Protein AF-0000000083339154 (afdb_homodimer)

Secondary structure (DSSP, 8-state):
---EEEEEEEEETTEEEEEEE--TTSGGGSTTT-SS----HHHHHHHHHHHIIIII-TT-EEEEEEEEEE-S---TT-EEEEEEEEEGGGTEEEEEEEEEETTEEEEEEEEEEEEE-/---EEEEEEEEETTEEEEEEE--TTSGGGSTTT-SS----HHHHHHHHHHHIIIII-TT-EEEEEEEEEE-S---TT-EEEEEEEEEGGGTEEEEEEEEEETTEEEEEEEEEEEEE-

Radius of gyration: 17.97 Å; Cα contacts (8 Å, |Δi|>4): 512; chains: 2; bounding box: 34×57×47 Å

Organism: NCBI:txid2582917

Solvent-accessible surface area (backbone atoms only — not comparable to full-atom values): 12709 Å² total; per-residue (Å²): 108,81,74,50,72,77,47,78,46,64,90,43,84,47,33,41,36,36,32,33,42,36,58,64,58,43,67,67,39,38,72,83,80,33,95,63,59,32,62,48,69,66,57,53,51,31,51,52,50,43,50,37,33,70,74,62,37,68,79,44,39,68,63,45,78,75,46,74,46,80,74,44,87,48,46,63,72,36,43,32,36,42,38,39,37,56,39,71,94,74,32,35,37,36,41,37,35,26,36,60,53,89,91,44,74,41,73,21,33,37,37,34,33,33,47,40,119,108,81,74,49,74,76,47,76,45,65,91,44,85,47,33,42,38,36,32,33,42,35,58,65,58,43,68,67,41,38,72,83,79,34,95,63,59,32,60,48,70,66,57,53,50,30,52,51,50,43,50,36,34,70,73,61,37,68,79,46,39,69,63,44,78,75,46,76,47,80,75,46,87,47,46,63,74,36,44,32,37,41,37,39,37,56,38,72,95,75,33,36,36,36,41,36,36,27,37,60,54,89,92,43,73,42,74,21,33,38,36,36,34,33,46,40,118

pLDDT: mean 93.69, std 6.26, range [71.5, 98.81]

InterPro domains:
  IPR016962 Dehydrase, ECs4332, predicted [PIRSF030962] (3-117)
  IPR029069 HotDog domain superfamily [SSF54637] (5-102)
  IPR054545 ApeI dehydratase-like [PF22818] (10-103)

Structure (mmCIF, N/CA/C/O backbone):
data_AF-0000000083339154-model_v1
#
loop_
_entity.id
_entity.type
_entity.pdbx_description
1 polymer 'Beta-hydroxyacyl-ACP dehydratase'
#
loop_
_atom_site.group_PDB
_atom_site.id
_atom_site.type_symbol
_atom_site.label_atom_id
_atom_site.label_alt_id
_atom_site.label_comp_id
_atom_site.label_asym_id
_atom_site.label_entity_id
_atom_site.label_seq_id
_atom_site.pdbx_PDB_ins_code
_atom_site.Cartn_x
_atom_site.Cartn_y
_atom_site.Cartn_z
_atom_site.occupancy
_atom_site.B_iso_or_equiv
_atom_site.auth_seq_id
_atom_site.auth_comp_id
_atom_site.auth_asym_id
_atom_site.auth_atom_id
_atom_site.pdbx_PDB_model_num
ATOM 1 N N . MET A 1 1 ? 3.959 0.192 2.555 1 72 1 MET A N 1
ATOM 2 C CA . MET A 1 1 ? 4.859 -0.549 3.434 1 72 1 MET A CA 1
ATOM 3 C C . MET A 1 1 ? 5.305 -1.853 2.781 1 72 1 MET A C 1
ATOM 5 O O . MET A 1 1 ? 4.48 -2.607 2.266 1 72 1 MET A O 1
ATOM 9 N N . ILE A 1 2 ? 6.578 -1.992 2.787 1 72 2 ILE A N 1
ATOM 10 C CA . ILE A 1 2 ? 7.18 -3.125 2.092 1 72 2 ILE A CA 1
ATOM 11 C C . ILE A 1 2 ? 7.406 -4.273 3.072 1 72 2 ILE A C 1
ATOM 13 O O . ILE A 1 2 ? 7.883 -4.059 4.188 1 72 2 ILE A O 1
ATOM 17 N N . PRO A 1 3 ? 6.945 -5.387 2.605 1 83.94 3 PRO A N 1
ATOM 18 C CA . PRO A 1 3 ? 7.109 -6.574 3.445 1 83.94 3 PRO A CA 1
ATOM 19 C C . PRO A 1 3 ? 8.578 -6.973 3.617 1 83.94 3 PRO A C 1
ATOM 21 O O . PRO A 1 3 ? 9.438 -6.496 2.877 1 83.94 3 PRO A O 1
ATOM 24 N N . HIS A 1 4 ? 8.82 -7.73 4.637 1 90.62 4 HIS A N 1
ATOM 25 C CA . HIS A 1 4 ? 10.156 -8.297 4.828 1 90.62 4 HIS A CA 1
ATOM 26 C C . HIS A 1 4 ? 10.461 -9.359 3.783 1 90.62 4 HIS A C 1
ATOM 28 O O . HIS A 1 4 ? 9.891 -10.453 3.824 1 90.62 4 HIS A O 1
ATOM 34 N N . GLU A 1 5 ? 11.359 -9.109 2.943 1 94.81 5 GLU A N 1
ATOM 35 C CA . GLU A 1 5 ? 11.758 -10.031 1.88 1 94.81 5 GLU A CA 1
ATOM 36 C C . GLU A 1 5 ? 12.852 -10.977 2.352 1 94.81 5 GLU A C 1
ATOM 38 O O . GLU A 1 5 ? 13.922 -10.539 2.785 1 94.81 5 GLU A O 1
ATOM 43 N N . ILE A 1 6 ? 12.633 -12.297 2.225 1 96.44 6 ILE A N 1
ATOM 44 C CA . ILE A 1 6 ? 13.57 -13.328 2.656 1 96.44 6 ILE A CA 1
ATOM 45 C C . ILE A 1 6 ? 14.445 -13.75 1.479 1 96.44 6 ILE A C 1
ATOM 47 O O . ILE A 1 6 ? 15.664 -13.898 1.625 1 96.44 6 ILE A O 1
ATOM 51 N N . GLU A 1 7 ? 13.781 -14.031 0.374 1 96.5 7 GLU A N 1
ATOM 52 C CA . GLU A 1 7 ? 14.469 -14.5 -0.828 1 96.5 7 GLU A CA 1
ATOM 53 C C . GLU A 1 7 ? 13.727 -14.062 -2.09 1 96.5 7 GLU A C 1
ATOM 55 O O . GLU A 1 7 ? 12.516 -13.852 -2.061 1 96.5 7 GLU A O 1
ATOM 60 N N . ARG A 1 8 ? 14.578 -13.852 -3.115 1 96.25 8 ARG A N 1
ATOM 61 C CA . ARG A 1 8 ? 14.039 -13.531 -4.434 1 96.25 8 ARG A CA 1
ATOM 62 C C . ARG A 1 8 ? 14.719 -14.367 -5.516 1 96.25 8 ARG A C 1
ATOM 64 O O . ARG A 1 8 ? 15.938 -14.531 -5.508 1 96.25 8 ARG A O 1
ATOM 71 N N . HIS A 1 9 ? 13.828 -14.922 -6.352 1 96.06 9 HIS A N 1
ATOM 72 C CA . HIS A 1 9 ? 14.32 -15.75 -7.445 1 96.06 9 HIS A CA 1
ATOM 73 C C . HIS A 1 9 ? 13.648 -15.391 -8.766 1 96.06 9 HIS A C 1
ATOM 75 O O . HIS A 1 9 ? 12.422 -15.273 -8.828 1 96.06 9 HIS A O 1
ATOM 81 N N . GLN A 1 10 ? 14.453 -15.117 -9.703 1 93.81 10 GLN A N 1
ATOM 82 C CA . GLN A 1 10 ? 13.945 -14.891 -11.055 1 93.81 10 GLN A CA 1
ATOM 83 C C . GLN A 1 10 ? 14.516 -15.898 -12.039 1 93.81 10 GLN A C 1
ATOM 85 O O . GLN A 1 10 ? 15.57 -15.664 -12.633 1 93.81 10 GLN A O 1
ATOM 90 N N . ALA A 1 11 ? 13.75 -17.047 -12.172 1 86.81 11 ALA A N 1
ATOM 91 C CA . ALA A 1 11 ? 14.25 -18.109 -13.031 1 86.81 11 ALA A CA 1
ATOM 92 C C . ALA A 1 11 ? 14.227 -17.688 -14.5 1 86.81 11 ALA A C 1
ATOM 94 O O . ALA A 1 11 ? 15.078 -18.109 -15.281 1 86.81 11 ALA A O 1
ATOM 95 N N . GLN A 1 12 ? 13.25 -16.984 -14.891 1 91.88 12 GLN A N 1
ATOM 96 C CA . GLN A 1 12 ? 13.102 -16.406 -16.219 1 91.88 12 GLN A CA 1
ATOM 97 C C . GLN A 1 12 ? 12.766 -14.922 -16.156 1 91.88 12 GLN A C 1
ATOM 99 O O . GLN A 1 12 ? 12.289 -14.438 -15.125 1 91.88 12 GLN A O 1
ATOM 104 N N . PRO A 1 13 ? 13 -14.234 -17.234 1 93.25 13 PRO A N 1
ATOM 105 C CA . PRO A 1 13 ? 12.797 -12.781 -17.234 1 93.25 13 PRO A CA 1
ATOM 106 C C . PRO A 1 13 ? 11.352 -12.391 -16.922 1 93.25 13 PRO A C 1
AT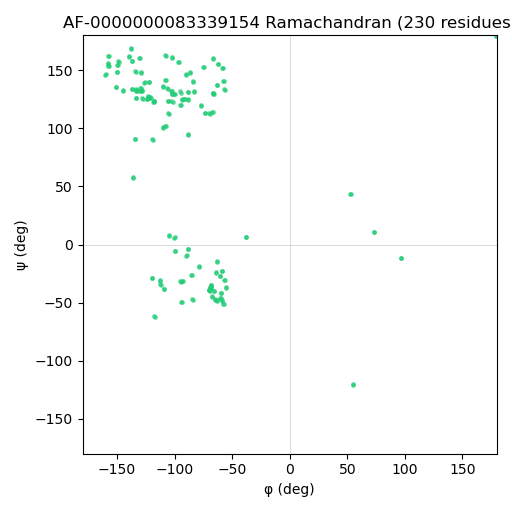OM 108 O O . PRO A 1 13 ? 11.109 -11.312 -16.375 1 93.25 13 PRO A O 1
ATOM 111 N N . GLN A 1 14 ? 10.414 -13.242 -17.219 1 96.56 14 GLN A N 1
ATOM 112 C CA . GLN A 1 14 ? 9.008 -12.875 -17.078 1 96.56 14 GLN A CA 1
ATOM 113 C C . GLN A 1 14 ? 8.391 -13.539 -15.852 1 96.56 14 GLN A C 1
ATOM 115 O O . GLN A 1 14 ? 7.168 -13.531 -15.688 1 96.56 14 GLN A O 1
ATOM 120 N N . GLN A 1 15 ? 9.219 -14.164 -15.086 1 97.88 15 GLN A N 1
ATOM 121 C CA . GLN A 1 15 ? 8.734 -14.859 -13.898 1 97.88 15 GLN A CA 1
ATOM 122 C C . GLN A 1 15 ? 9.555 -14.469 -12.672 1 97.88 15 GLN A C 1
ATOM 124 O O . GLN A 1 15 ? 10.789 -14.492 -12.703 1 97.88 15 GLN A O 1
ATOM 129 N N . LEU A 1 16 ? 8.844 -14.148 -11.633 1 98.06 16 LEU A N 1
ATOM 130 C CA . LEU A 1 16 ? 9.469 -13.711 -10.383 1 98.06 16 LEU A CA 1
ATOM 131 C C . LEU A 1 16 ? 8.844 -14.422 -9.188 1 98.06 16 LEU A C 1
ATOM 133 O O . LEU A 1 16 ? 7.625 -14.562 -9.109 1 98.06 16 LEU A O 1
ATOM 137 N N . GLU A 1 17 ? 9.711 -14.906 -8.289 1 98.31 17 GLU A N 1
ATOM 138 C CA . GLU A 1 17 ? 9.289 -15.492 -7.023 1 98.31 17 GLU A CA 1
ATOM 139 C C . GLU A 1 17 ? 9.938 -14.781 -5.844 1 98.31 17 GLU A C 1
ATOM 141 O O . GLU A 1 17 ? 11.164 -14.648 -5.793 1 98.31 17 GLU A O 1
ATOM 146 N N . ILE A 1 18 ? 9.109 -14.359 -4.922 1 98 18 ILE A N 1
ATOM 147 C CA . ILE A 1 18 ? 9.602 -13.656 -3.738 1 98 18 ILE A CA 1
ATOM 148 C C . ILE A 1 18 ? 9.047 -14.32 -2.479 1 98 18 ILE A C 1
ATOM 150 O O . ILE A 1 18 ? 7.84 -14.508 -2.348 1 98 18 ILE A O 1
ATOM 154 N N . VAL A 1 19 ? 9.945 -14.688 -1.598 1 98.38 19 VAL A N 1
ATOM 155 C CA . VAL A 1 19 ? 9.531 -15.219 -0.304 1 98.38 19 VAL A CA 1
ATOM 156 C C . VAL A 1 19 ? 9.484 -14.094 0.727 1 98.38 19 VAL A C 1
ATOM 158 O O . VAL A 1 19 ? 10.469 -13.383 0.92 1 98.38 19 VAL A O 1
ATOM 161 N N . LEU A 1 20 ? 8.297 -13.969 1.356 1 97.88 20 LEU A N 1
ATOM 162 C CA . LEU A 1 20 ? 8.047 -12.867 2.285 1 97.88 20 LEU A CA 1
ATOM 163 C C . LEU A 1 20 ? 7.664 -13.398 3.662 1 97.88 20 LEU A C 1
ATOM 165 O O . LEU A 1 20 ? 6.93 -14.383 3.773 1 97.88 20 LEU A O 1
ATOM 169 N N . HIS A 1 21 ? 8.188 -12.75 4.664 1 97.81 21 HIS A N 1
ATOM 170 C CA . HIS A 1 21 ? 7.699 -12.961 6.023 1 97.81 21 HIS A CA 1
ATOM 171 C C . HIS A 1 21 ? 6.746 -11.852 6.449 1 97.81 21 HIS A C 1
ATOM 173 O O . HIS A 1 21 ? 7.055 -10.672 6.285 1 97.81 21 HIS A O 1
ATOM 179 N N . LEU A 1 22 ? 5.598 -12.289 6.945 1 96.06 22 LEU A N 1
ATOM 180 C CA . LEU A 1 22 ? 4.609 -11.312 7.398 1 96.06 22 LEU A CA 1
ATOM 181 C C . LEU A 1 22 ? 4.844 -10.945 8.859 1 96.06 22 LEU A C 1
ATOM 183 O O . LEU A 1 22 ? 4.27 -11.555 9.758 1 96.06 22 LEU A O 1
ATOM 187 N N . ASP A 1 23 ? 5.543 -9.891 9.023 1 93.25 23 ASP A N 1
ATOM 188 C CA . ASP A 1 23 ? 5.875 -9.391 10.352 1 93.25 23 ASP A CA 1
ATOM 189 C C . ASP A 1 23 ? 4.625 -8.914 11.086 1 93.25 23 ASP A C 1
ATOM 191 O O . ASP A 1 23 ? 3.848 -8.117 10.547 1 93.25 23 ASP A O 1
ATOM 195 N N . PRO A 1 24 ? 4.434 -9.383 12.328 1 90.88 24 PRO A N 1
ATOM 196 C CA . PRO A 1 24 ? 3.238 -8.992 13.086 1 90.88 24 PRO A CA 1
ATOM 197 C C . PRO A 1 24 ? 3.182 -7.496 13.367 1 90.88 24 PRO A C 1
ATOM 199 O O . PRO A 1 24 ? 2.117 -6.965 13.703 1 90.88 24 PRO A O 1
ATOM 202 N N . SER A 1 25 ? 4.258 -6.812 13.195 1 85.31 25 SER A N 1
ATOM 203 C CA . SER A 1 25 ? 4.316 -5.391 13.523 1 85.31 25 SER A CA 1
ATOM 204 C C . SER A 1 25 ? 3.887 -4.531 12.344 1 85.31 25 SER A C 1
ATOM 206 O O . SER A 1 25 ? 3.801 -3.307 12.453 1 85.31 25 SER A O 1
ATOM 208 N N . LEU A 1 26 ? 3.613 -5.148 11.203 1 87.94 26 LEU A N 1
ATOM 209 C CA . LEU A 1 26 ? 3.088 -4.371 10.086 1 87.94 26 LEU A CA 1
ATOM 210 C C . LEU A 1 26 ? 1.8 -3.656 10.477 1 87.94 26 LEU A C 1
ATOM 212 O O . LEU A 1 26 ? 0.949 -4.23 11.156 1 87.94 26 LEU A O 1
ATOM 216 N N . PHE A 1 27 ? 1.606 -2.48 10.055 1 86 27 PHE A N 1
ATOM 217 C CA . PHE A 1 27 ? 0.446 -1.698 10.469 1 86 27 PHE A CA 1
ATOM 218 C C . PHE A 1 27 ? -0.844 -2.348 9.977 1 86 27 PHE A C 1
ATOM 220 O O . PHE A 1 27 ? -1.906 -2.15 10.57 1 86 27 PHE A O 1
ATOM 227 N N . TRP A 1 28 ? -0.705 -3.135 8.914 1 86.88 28 TRP A N 1
ATOM 228 C CA . TRP A 1 28 ? -1.87 -3.816 8.359 1 86.88 28 TRP A CA 1
ATOM 229 C C . TRP A 1 28 ? -2.516 -4.723 9.398 1 86.88 28 TRP A C 1
ATOM 231 O O . TRP A 1 28 ? -3.699 -5.059 9.297 1 86.88 28 TRP A O 1
ATOM 241 N N . PHE A 1 29 ? -1.735 -5.094 10.352 1 88.44 29 PHE A N 1
ATOM 242 C CA . PHE A 1 29 ? -2.223 -6.031 11.352 1 88.44 29 PHE A CA 1
ATOM 243 C C . PHE A 1 29 ? -2.641 -5.301 12.625 1 88.44 29 PHE A C 1
ATOM 245 O O . PHE A 1 29 ? -3.008 -5.93 13.617 1 88.44 29 PHE A O 1
ATOM 252 N N . SER A 1 30 ? -2.555 -3.994 12.375 1 81.69 30 SER A N 1
ATOM 253 C CA . SER A 1 30 ? -2.928 -3.203 13.547 1 81.69 30 SER A CA 1
ATOM 254 C C . SER A 1 30 ? -4.441 -3.166 13.727 1 81.69 30 SER A C 1
ATOM 256 O O . SER A 1 30 ? -5.191 -3.297 12.758 1 81.69 30 SER A O 1
ATOM 258 N N . GLY A 1 31 ? -5.07 -3.6 14.773 1 73.62 31 GLY A N 1
ATOM 259 C CA . GLY A 1 31 ? -6.469 -3.703 15.164 1 73.62 31 GLY A CA 1
ATOM 260 C C . GLY A 1 31 ? -7.301 -2.51 14.719 1 73.62 31 GLY A C 1
ATOM 261 O O . GLY A 1 31 ? -8.516 -2.492 14.914 1 73.62 31 GLY A O 1
ATOM 262 N N . HIS A 1 32 ? -6.859 -1.575 13.961 1 72.75 32 HIS A N 1
ATOM 263 C CA . HIS A 1 32 ? -7.586 -0.375 13.555 1 72.75 32 HIS A CA 1
ATOM 264 C C . HIS A 1 32 ? -8.438 -0.634 12.32 1 72.75 32 HIS A C 1
ATOM 266 O O . HIS A 1 32 ? -9.5 -0.025 12.148 1 72.75 32 HIS A O 1
ATOM 272 N N . PHE A 1 33 ? -8.07 -1.536 11.562 1 73.69 33 PHE A N 1
ATOM 273 C CA . PHE A 1 33 ? -8.766 -1.709 10.289 1 73.69 33 PHE A CA 1
ATOM 274 C C . PHE A 1 33 ? -9.555 -3.012 10.281 1 73.69 33 PHE A C 1
ATOM 276 O O . PHE A 1 33 ? -10.562 -3.129 9.578 1 73.69 33 PHE A O 1
ATOM 283 N N . THR A 1 34 ? -9.039 -3.973 10.898 1 72.06 34 THR A N 1
ATOM 284 C CA . THR A 1 34 ? -9.734 -5.254 10.867 1 72.06 34 THR A CA 1
ATOM 285 C C . THR A 1 34 ? -9.898 -5.812 12.281 1 72.06 34 THR A C 1
ATOM 287 O O . THR A 1 34 ? -9.062 -5.559 13.148 1 72.06 34 THR A O 1
ATOM 290 N N . VAL A 1 35 ? -11.008 -6.543 12.477 1 77.69 35 VAL A N 1
ATOM 291 C CA . VAL A 1 35 ? -11.273 -7.199 13.758 1 77.69 35 VAL A CA 1
ATOM 292 C C . VAL A 1 35 ? -10.219 -8.266 14.016 1 77.69 35 VAL A C 1
ATOM 294 O O . VAL A 1 35 ? -9.688 -8.367 15.125 1 77.69 35 VAL A O 1
ATOM 297 N N . GLN A 1 36 ? -9.945 -9.086 13 1 86.25 36 GLN A N 1
ATOM 298 C CA . GLN A 1 36 ? -8.883 -10.078 13.055 1 86.25 36 GLN A CA 1
ATOM 299 C C . GLN A 1 36 ? -7.691 -9.664 12.195 1 86.25 36 GLN A C 1
ATOM 301 O O . GLN A 1 36 ? -7.855 -9.242 11.047 1 86.25 36 GLN A O 1
ATOM 306 N N . PRO A 1 37 ? -6.543 -9.852 12.852 1 89.81 37 PRO A N 1
ATOM 307 C CA . PRO A 1 37 ? -5.363 -9.453 12.094 1 89.81 37 PRO A CA 1
ATOM 308 C C . PRO A 1 37 ? -5.117 -10.336 10.867 1 89.81 37 PRO A C 1
ATOM 310 O O . PRO A 1 37 ? -4.922 -11.547 11.008 1 89.81 37 PRO A O 1
ATOM 313 N N . LEU A 1 38 ? -5.234 -9.789 9.727 1 94.38 38 LEU A N 1
ATOM 314 C CA . LEU A 1 38 ? -4.879 -10.422 8.461 1 94.38 38 LEU A CA 1
ATOM 315 C C . LEU A 1 38 ? -4.414 -9.391 7.441 1 94.38 38 LEU A C 1
ATOM 317 O O . LEU A 1 38 ? -4.656 -8.195 7.613 1 94.38 38 LEU A O 1
ATOM 321 N N . LEU A 1 39 ? -3.668 -9.789 6.465 1 93.88 39 LEU A N 1
ATOM 322 C CA . LEU A 1 39 ? -3.262 -8.906 5.375 1 93.88 39 LEU A CA 1
ATOM 323 C C . LEU A 1 39 ? -4.43 -8.641 4.43 1 93.88 39 LEU A C 1
ATOM 325 O O . LEU A 1 39 ? -4.895 -9.555 3.738 1 93.88 39 LEU A O 1
ATOM 329 N N . PRO A 1 40 ? -4.855 -7.402 4.43 1 90.25 40 PRO A N 1
ATOM 330 C CA . PRO A 1 40 ? -6.012 -7.137 3.568 1 90.25 40 PRO A CA 1
ATOM 331 C C . PRO A 1 40 ? -5.719 -7.387 2.092 1 90.25 40 PRO A C 1
ATOM 333 O O . PRO A 1 40 ? -4.57 -7.27 1.657 1 90.25 40 PRO A O 1
ATOM 336 N N . GLY A 1 41 ? -6.797 -7.676 1.351 1 91.25 41 GLY A N 1
ATOM 337 C CA . GLY A 1 41 ? -6.668 -7.906 -0.079 1 91.25 41 GLY A CA 1
ATOM 338 C C . GLY A 1 41 ? -6 -6.758 -0.812 1 91.25 41 GLY A C 1
ATOM 339 O O . GLY A 1 41 ? -5.156 -6.98 -1.684 1 91.25 41 GLY A O 1
ATOM 340 N N . VAL A 1 42 ? -6.281 -5.605 -0.394 1 89.81 42 VAL A N 1
ATOM 341 C CA . VAL A 1 42 ? -5.738 -4.43 -1.062 1 89.81 42 VAL A CA 1
ATOM 342 C C . VAL A 1 42 ? -4.234 -4.344 -0.814 1 89.81 42 VAL A C 1
ATOM 344 O O . VAL A 1 42 ? -3.48 -3.9 -1.685 1 89.81 42 VAL A O 1
ATOM 347 N N . ALA A 1 43 ? -3.811 -4.691 0.338 1 92.12 43 ALA A N 1
ATOM 348 C CA . ALA A 1 43 ? -2.379 -4.711 0.625 1 92.12 43 ALA A CA 1
ATOM 349 C C . ALA A 1 43 ? -1.667 -5.773 -0.21 1 92.12 43 ALA A C 1
ATOM 351 O O . ALA A 1 43 ? -0.555 -5.547 -0.692 1 92.12 43 ALA A O 1
ATOM 352 N N . GLN A 1 44 ? -2.363 -6.871 -0.304 1 94.75 44 GLN A N 1
ATOM 353 C CA . GLN A 1 44 ? -1.804 -7.938 -1.126 1 94.75 44 GLN A CA 1
ATOM 354 C C . GLN A 1 44 ? -1.608 -7.477 -2.568 1 94.75 44 GLN A C 1
ATOM 356 O O . GLN A 1 44 ? -0.542 -7.68 -3.152 1 94.75 44 GLN A O 1
ATOM 361 N N . LEU A 1 45 ? -2.59 -6.848 -3.08 1 94.19 45 LEU A N 1
ATOM 362 C CA . LEU A 1 45 ? -2.502 -6.367 -4.457 1 94.19 45 LEU A CA 1
ATOM 363 C C . LEU A 1 45 ? -1.476 -5.246 -4.574 1 94.19 45 LEU A C 1
ATOM 365 O O . LEU A 1 45 ? -0.792 -5.133 -5.594 1 94.19 45 LEU A O 1
ATOM 369 N N . ASP A 1 46 ? -1.403 -4.488 -3.564 1 93.62 46 ASP A N 1
ATOM 370 C CA . ASP A 1 46 ? -0.399 -3.428 -3.559 1 93.62 46 ASP A CA 1
ATOM 371 C C . ASP A 1 46 ? 1.009 -4.004 -3.68 1 93.62 46 ASP A C 1
ATOM 373 O O . ASP A 1 46 ? 1.831 -3.496 -4.445 1 93.62 46 ASP A O 1
ATOM 377 N N . TRP A 1 47 ? 1.287 -5.078 -2.994 1 95.5 47 TRP A N 1
ATOM 378 C CA . TRP A 1 47 ? 2.596 -5.719 -3.066 1 95.5 47 TRP A CA 1
ATOM 379 C C . TRP A 1 47 ? 2.816 -6.348 -4.438 1 95.5 47 TRP A C 1
ATOM 381 O O . TRP A 1 47 ? 3.922 -6.289 -4.984 1 95.5 47 TRP A O 1
ATOM 391 N N . VAL A 1 48 ? 1.77 -6.875 -4.984 1 96.88 48 VAL A N 1
ATOM 392 C CA . VAL A 1 48 ? 1.85 -7.43 -6.332 1 96.88 48 VAL A CA 1
ATOM 393 C C . VAL A 1 48 ? 2.289 -6.344 -7.312 1 96.88 48 VAL A C 1
ATOM 395 O O . VAL A 1 48 ? 3.254 -6.527 -8.062 1 96.88 48 VAL A O 1
ATOM 398 N N . MET A 1 49 ? 1.691 -5.262 -7.246 1 94.06 49 MET A N 1
ATOM 399 C CA . MET A 1 49 ? 1.976 -4.18 -8.18 1 94.06 49 MET A CA 1
ATOM 400 C C . MET A 1 49 ? 3.359 -3.59 -7.93 1 94.06 49 MET A C 1
ATOM 402 O O . MET A 1 49 ? 4.09 -3.277 -8.875 1 94.06 49 MET A O 1
ATOM 406 N N . HIS A 1 50 ? 3.676 -3.473 -6.695 1 92.44 50 HIS A N 1
ATOM 407 C CA . HIS A 1 50 ? 4.992 -2.949 -6.352 1 92.44 50 HIS A CA 1
ATOM 408 C C . HIS A 1 50 ? 6.102 -3.793 -6.977 1 92.44 50 HIS A C 1
ATOM 410 O O . HIS A 1 50 ? 6.945 -3.271 -7.707 1 92.44 50 HIS A O 1
ATOM 416 N N . TYR A 1 51 ? 6.031 -5.031 -6.773 1 95.25 51 TYR A N 1
ATOM 417 C CA . TYR A 1 51 ? 7.078 -5.918 -7.273 1 95.25 51 TYR A CA 1
ATOM 418 C C . TYR A 1 51 ? 7.027 -6.02 -8.789 1 95.25 51 TYR A C 1
ATOM 420 O O . TYR A 1 51 ? 8.07 -6.043 -9.453 1 95.25 51 TYR A O 1
ATOM 428 N N . ALA A 1 52 ? 5.836 -6.066 -9.312 1 96.19 52 ALA A N 1
ATOM 429 C CA . ALA A 1 52 ? 5.707 -6.184 -10.766 1 96.19 52 ALA A CA 1
ATOM 430 C C . ALA A 1 52 ? 6.301 -4.965 -11.469 1 96.19 52 ALA A C 1
ATOM 432 O O . ALA A 1 52 ? 7.16 -5.102 -12.336 1 96.19 52 ALA A O 1
ATOM 433 N N . THR A 1 53 ? 5.949 -3.812 -11.016 1 93.12 53 THR A N 1
ATOM 434 C CA . THR A 1 53 ? 6.301 -2.605 -11.758 1 93.12 53 THR A CA 1
ATOM 435 C C . THR A 1 53 ? 7.758 -2.225 -11.5 1 93.12 53 THR A C 1
ATOM 437 O O . THR A 1 53 ? 8.383 -1.556 -12.328 1 93.12 53 THR A O 1
ATOM 440 N N . THR A 1 54 ? 8.352 -2.721 -10.438 1 91.69 54 THR A N 1
ATOM 441 C CA . THR A 1 54 ? 9.734 -2.365 -10.125 1 91.69 54 THR A CA 1
ATOM 442 C C . THR A 1 54 ? 10.703 -3.377 -10.727 1 91.69 54 THR A C 1
ATOM 444 O O . THR A 1 54 ? 11.781 -3.008 -11.195 1 91.69 54 THR A O 1
ATOM 447 N N . LEU A 1 55 ? 10.258 -4.652 -10.82 1 94.06 55 LEU A N 1
ATOM 448 C CA . LEU A 1 55 ? 11.25 -5.68 -11.133 1 94.06 55 LEU A CA 1
ATOM 449 C C . LEU A 1 55 ? 10.898 -6.391 -12.438 1 94.06 55 LEU A C 1
ATOM 451 O O . LEU A 1 55 ? 11.789 -6.883 -13.133 1 94.06 55 LEU A O 1
ATOM 455 N N . LEU A 1 56 ? 9.617 -6.426 -12.695 1 95.44 56 LEU A N 1
ATOM 456 C CA . LEU A 1 56 ? 9.195 -7.312 -13.773 1 95.44 56 LEU A CA 1
ATOM 457 C C . LEU A 1 56 ? 8.742 -6.512 -14.992 1 95.44 56 LEU A C 1
ATOM 459 O O . LEU A 1 56 ? 9.055 -6.875 -16.125 1 95.44 56 LEU A O 1
ATOM 463 N N . THR A 1 57 ? 8.047 -5.367 -14.742 1 96.19 57 THR A N 1
ATOM 464 C CA . THR A 1 57 ? 7.414 -4.633 -15.836 1 96.19 57 THR A CA 1
ATOM 465 C C . THR A 1 57 ? 7.66 -3.135 -15.695 1 96.19 57 THR A C 1
ATOM 467 O O . THR A 1 57 ? 6.715 -2.342 -15.688 1 96.19 57 THR A O 1
ATOM 470 N N . PRO A 1 58 ? 8.922 -2.738 -15.648 1 93.12 58 PRO A N 1
ATOM 471 C CA . PRO A 1 58 ? 9.164 -1.296 -15.555 1 93.12 58 PRO A CA 1
ATOM 472 C C . PRO A 1 58 ? 8.516 -0.515 -16.703 1 93.12 58 PRO A C 1
ATOM 474 O O . PRO A 1 58 ? 8.578 -0.938 -17.859 1 93.12 58 PRO A O 1
ATOM 477 N N . GLY A 1 59 ? 7.855 0.543 -16.344 1 92.62 59 GLY A N 1
ATOM 478 C CA . GLY A 1 59 ? 7.223 1.378 -17.344 1 92.62 59 GLY A CA 1
ATOM 479 C C . GLY A 1 59 ? 5.75 1.064 -17.547 1 92.62 59 GLY A C 1
ATOM 480 O O . GLY A 1 59 ? 5.039 1.801 -18.234 1 92.62 59 GLY A O 1
ATOM 481 N N . TRP A 1 60 ? 5.262 -0.038 -17 1 94.44 60 TRP A N 1
ATOM 482 C CA . TRP A 1 60 ? 3.852 -0.406 -17.047 1 94.44 60 TRP A CA 1
ATOM 483 C C . TRP A 1 60 ? 3.129 0.023 -15.781 1 94.44 60 TRP A C 1
ATOM 485 O O . TRP A 1 60 ? 3.76 0.245 -14.742 1 94.44 60 TRP A O 1
ATOM 495 N N . ARG A 1 61 ? 1.824 0.158 -15.961 1 91.69 61 ARG A N 1
ATOM 496 C CA . ARG A 1 61 ? 1.01 0.547 -14.812 1 91.69 61 ARG A CA 1
ATOM 497 C C . ARG A 1 61 ? -0.289 -0.25 -14.773 1 91.69 61 ARG A C 1
ATOM 499 O O . ARG A 1 61 ? -0.646 -0.921 -15.742 1 91.69 61 ARG A O 1
ATOM 506 N N . PHE A 1 62 ? -0.906 -0.126 -13.695 1 92.56 62 PHE A N 1
ATOM 507 C CA . PHE A 1 62 ? -2.178 -0.808 -13.492 1 92.56 62 PHE A CA 1
ATOM 508 C C . PHE A 1 62 ? -3.227 -0.305 -14.477 1 92.56 62 PHE A C 1
ATOM 510 O O . PHE A 1 62 ? -3.355 0.901 -14.688 1 92.56 62 PHE A O 1
ATOM 517 N N . HIS A 1 63 ? -3.967 -1.271 -15 1 93.31 63 HIS A N 1
ATOM 518 C CA . HIS A 1 63 ? -5.113 -0.919 -15.828 1 93.31 63 HIS A CA 1
ATOM 519 C C . HIS A 1 63 ? -6.414 -1.417 -15.211 1 93.31 63 HIS A C 1
ATOM 521 O O . HIS A 1 63 ? -7.297 -0.62 -14.883 1 93.31 63 HIS A O 1
ATOM 527 N N . SER A 1 64 ? -6.477 -2.738 -15.078 1 92.06 64 SER A N 1
ATOM 528 C CA . SER A 1 64 ? -7.703 -3.297 -14.508 1 92.06 64 SER A CA 1
ATOM 529 C C . SER A 1 64 ? -7.457 -4.68 -13.922 1 92.06 64 SER A C 1
ATOM 531 O O . SER A 1 64 ? -6.492 -5.355 -14.289 1 92.06 64 SER A O 1
ATOM 533 N N . ILE A 1 65 ? -8.367 -4.98 -12.961 1 92.81 65 ILE A N 1
ATOM 534 C CA . ILE A 1 65 ? -8.352 -6.344 -12.438 1 92.81 65 ILE A CA 1
ATOM 535 C C . ILE A 1 65 ? -9.297 -7.223 -13.25 1 92.81 65 ILE A C 1
ATOM 537 O O . ILE A 1 65 ? -10.461 -6.871 -13.453 1 92.81 65 ILE A O 1
ATOM 541 N N . GLN A 1 66 ? -8.773 -8.297 -13.75 1 93.81 66 GLN A N 1
ATOM 542 C CA . GLN A 1 66 ? -9.617 -9.234 -14.484 1 93.81 66 GLN A CA 1
ATOM 543 C C . GLN A 1 66 ? -10.32 -10.203 -13.531 1 93.81 66 GLN A C 1
ATOM 545 O O . GLN A 1 66 ? -11.508 -10.492 -13.695 1 93.81 66 GLN A O 1
ATOM 550 N N . ASN A 1 67 ? -9.609 -10.727 -12.664 1 94.31 67 ASN A N 1
ATOM 551 C CA . ASN A 1 67 ? -10.148 -11.586 -11.617 1 94.31 67 ASN A CA 1
ATOM 552 C C . ASN A 1 67 ? -9.188 -11.695 -10.438 1 94.31 67 ASN A C 1
ATOM 554 O O . ASN A 1 67 ? -7.977 -11.57 -10.602 1 94.31 67 ASN A O 1
ATOM 558 N N . VAL A 1 68 ? -9.727 -11.805 -9.305 1 95.31 68 VAL A N 1
ATOM 559 C CA . VAL A 1 68 ? -8.969 -12.023 -8.078 1 95.31 68 VAL A CA 1
ATOM 560 C C . VAL A 1 68 ? -9.766 -12.922 -7.129 1 95.31 68 VAL A C 1
ATOM 562 O O . VAL A 1 68 ? -10.969 -12.727 -6.953 1 95.31 68 VAL A O 1
ATOM 565 N N . LYS A 1 69 ? -9.078 -13.914 -6.594 1 96.69 69 LYS A N 1
ATOM 566 C CA . LYS A 1 69 ? -9.68 -14.844 -5.645 1 96.69 69 LYS A CA 1
ATOM 567 C C . LYS A 1 69 ? -8.906 -14.867 -4.332 1 96.69 69 LYS A C 1
ATOM 569 O O . LYS A 1 69 ? -7.676 -14.984 -4.332 1 96.69 69 LYS A O 1
ATOM 574 N N . PHE A 1 70 ? -9.648 -14.664 -3.303 1 95.62 70 PHE A N 1
ATOM 575 C CA . PHE A 1 70 ? -9.078 -14.805 -1.966 1 95.62 70 PHE A CA 1
ATOM 576 C C . PHE A 1 70 ? -9.594 -16.062 -1.288 1 95.62 70 PHE A C 1
ATOM 578 O O . PHE A 1 70 ? -10.688 -16.062 -0.709 1 95.62 70 PHE A O 1
ATOM 585 N N . GLN A 1 71 ? -8.766 -17.031 -1.288 1 97.12 71 GLN A N 1
ATOM 586 C CA . GLN A 1 71 ? -9.195 -18.391 -0.927 1 97.12 71 GLN A CA 1
ATOM 587 C C . GLN A 1 71 ? -8.945 -18.656 0.552 1 97.12 71 GLN A C 1
ATOM 589 O O . GLN A 1 71 ? -9.617 -19.5 1.154 1 97.12 71 GLN A O 1
ATOM 594 N N . ALA A 1 72 ? -7.953 -18.125 1.173 1 97.38 72 ALA A N 1
ATOM 595 C CA . ALA A 1 72 ? -7.602 -18.281 2.582 1 97.38 72 ALA A CA 1
ATOM 596 C C . ALA A 1 72 ? -6.914 -17.031 3.113 1 97.38 72 ALA A C 1
ATOM 598 O O . ALA A 1 72 ? -6.262 -16.297 2.357 1 97.38 72 ALA A O 1
ATOM 599 N N . PRO A 1 73 ? -6.996 -16.797 4.398 1 96.19 73 PRO A N 1
ATOM 600 C CA . PRO A 1 73 ? -6.414 -15.57 4.973 1 96.19 73 PRO A CA 1
ATOM 601 C C . PRO A 1 73 ? -4.891 -15.633 5.062 1 96.19 73 PRO A C 1
ATOM 603 O O . PRO A 1 73 ? -4.316 -16.719 5.148 1 96.19 73 PRO A O 1
ATOM 606 N N . LEU A 1 74 ? -4.309 -14.492 5.016 1 96.75 74 LEU A N 1
ATOM 607 C CA . LEU A 1 74 ? -2.893 -14.328 5.328 1 96.75 74 LEU A CA 1
ATOM 608 C C . LEU A 1 74 ? -2.705 -13.695 6.703 1 96.75 74 LEU A C 1
ATOM 610 O O . LEU A 1 74 ? -2.961 -12.5 6.879 1 96.75 74 LEU A O 1
ATOM 614 N N . LEU A 1 75 ? -2.158 -14.5 7.629 1 95.69 75 LEU A N 1
ATOM 615 C CA . LEU A 1 75 ? -2.068 -14.094 9.031 1 95.69 75 LEU A CA 1
ATOM 616 C C . LEU A 1 75 ? -0.656 -13.633 9.375 1 95.69 75 LEU A C 1
ATOM 618 O O . LEU A 1 75 ? 0.295 -13.945 8.656 1 95.69 75 LEU A O 1
ATOM 622 N N . PRO A 1 76 ? -0.567 -12.891 10.5 1 94.69 76 PRO A N 1
ATOM 623 C CA . PRO A 1 76 ? 0.776 -12.508 10.945 1 94.69 76 PRO A CA 1
ATOM 624 C C . PRO A 1 76 ? 1.669 -13.719 11.219 1 94.69 76 PRO A C 1
ATOM 626 O O . PRO A 1 76 ? 1.171 -14.797 11.562 1 94.69 76 PRO A O 1
ATOM 629 N N . GLU A 1 77 ? 2.992 -13.539 11.062 1 95.25 77 GLU A N 1
ATOM 630 C CA . GLU A 1 77 ? 4.035 -14.516 11.344 1 95.25 77 GLU A CA 1
ATOM 631 C C . GLU A 1 77 ? 4.051 -15.625 10.297 1 95.25 77 GLU A C 1
ATOM 633 O O . GLU A 1 77 ? 4.746 -16.625 10.461 1 95.25 77 GLU A O 1
ATOM 638 N N . THR A 1 78 ? 3.336 -15.422 9.273 1 95.94 78 THR A N 1
ATOM 639 C CA . THR A 1 78 ? 3.309 -16.406 8.195 1 95.94 78 THR A CA 1
ATOM 640 C C . THR A 1 78 ? 4.395 -16.094 7.164 1 95.94 78 THR A C 1
ATOM 642 O O . THR A 1 78 ? 4.77 -14.945 6.973 1 95.94 78 THR A O 1
ATOM 645 N N . THR A 1 79 ? 4.902 -17.188 6.605 1 98.12 79 THR A N 1
ATOM 646 C CA . THR A 1 79 ? 5.773 -17.062 5.441 1 98.12 79 THR A CA 1
ATOM 647 C C . THR A 1 79 ? 5.023 -17.422 4.16 1 98.12 79 THR A C 1
ATOM 649 O O . THR A 1 79 ? 4.32 -18.422 4.109 1 98.12 79 THR A O 1
ATOM 652 N N . VAL A 1 80 ? 5.18 -16.531 3.148 1 98.44 80 VAL A N 1
ATOM 653 C CA . VAL A 1 80 ? 4.434 -16.734 1.913 1 98.44 80 VAL A CA 1
ATOM 654 C C . VAL A 1 80 ? 5.359 -16.562 0.713 1 98.44 80 VAL A C 1
ATOM 656 O O . VAL A 1 80 ? 6.336 -15.812 0.779 1 98.44 80 VAL A O 1
ATOM 659 N N . THR A 1 81 ? 5.086 -17.281 -0.33 1 98.5 81 THR A N 1
ATOM 660 C CA . THR A 1 81 ? 5.719 -17.047 -1.623 1 98.5 81 THR A CA 1
ATOM 661 C C . THR A 1 81 ? 4.773 -16.297 -2.557 1 98.5 81 THR A C 1
ATOM 663 O O . THR A 1 81 ? 3.643 -16.734 -2.785 1 98.5 81 THR A O 1
ATOM 666 N N . LEU A 1 82 ? 5.195 -15.164 -3.033 1 98.5 82 LEU A N 1
ATOM 667 C CA . LEU A 1 82 ? 4.523 -14.43 -4.098 1 98.5 82 LEU A CA 1
ATOM 668 C C . LEU A 1 82 ? 5.125 -14.766 -5.457 1 98.5 82 LEU A C 1
ATOM 670 O O . LEU A 1 82 ? 6.316 -14.539 -5.688 1 98.5 82 LEU A O 1
ATOM 674 N N . THR A 1 83 ? 4.285 -15.281 -6.301 1 98.69 83 THR A N 1
ATOM 675 C CA . THR A 1 83 ? 4.719 -15.578 -7.664 1 98.69 83 THR A CA 1
ATOM 676 C C . THR A 1 83 ? 4.055 -14.625 -8.656 1 98.69 83 THR A C 1
ATOM 678 O O . THR A 1 83 ? 2.854 -14.367 -8.57 1 98.69 83 THR A O 1
ATOM 681 N N . LEU A 1 84 ? 4.875 -14.133 -9.586 1 98.5 84 LEU A N 1
ATOM 682 C CA . LEU A 1 84 ? 4.422 -13.234 -10.641 1 98.5 84 LEU A CA 1
ATOM 683 C C . LEU A 1 84 ? 4.828 -13.758 -12.016 1 98.5 84 LEU A C 1
ATOM 685 O O . LEU A 1 84 ? 5.945 -14.266 -12.188 1 98.5 84 LEU A O 1
ATOM 689 N N . SER A 1 85 ? 3.951 -13.633 -12.906 1 98.56 85 SER A N 1
ATOM 690 C CA . SER A 1 85 ? 4.219 -13.969 -14.297 1 98.56 85 SER A CA 1
ATOM 691 C C . SER A 1 85 ? 3.65 -12.914 -15.242 1 98.56 85 SER A C 1
ATOM 693 O O . SER A 1 85 ? 2.492 -12.516 -15.109 1 98.56 85 SER A O 1
ATOM 695 N N . TRP A 1 86 ? 4.496 -12.508 -16.219 1 98.25 86 TRP A N 1
ATOM 696 C CA . 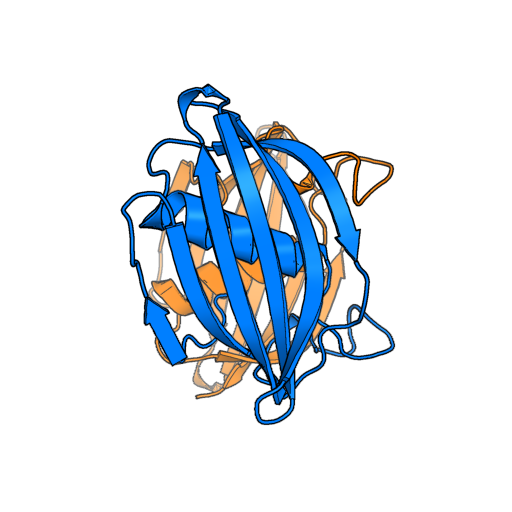TRP A 1 86 ? 4.133 -11.422 -17.125 1 98.25 86 TRP A CA 1
ATOM 697 C C . TRP A 1 86 ? 4.062 -11.898 -18.562 1 98.25 86 TRP A 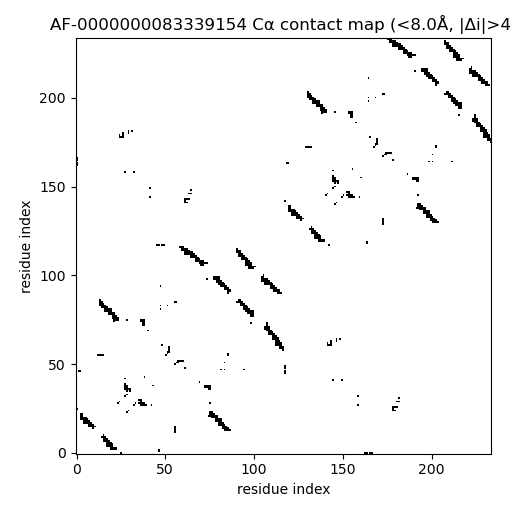C 1
ATOM 699 O O . TRP A 1 86 ? 5.016 -12.492 -19.078 1 98.25 86 TRP A O 1
ATOM 709 N N . GLN A 1 87 ? 2.939 -11.711 -19.125 1 98 87 GLN A N 1
ATOM 710 C CA . GLN A 1 87 ? 2.74 -11.945 -20.547 1 98 87 GLN A CA 1
ATOM 711 C C . GLN A 1 87 ? 2.541 -10.641 -21.297 1 98 87 GLN A C 1
ATOM 713 O O . GLN A 1 87 ? 1.411 -10.172 -21.469 1 98 87 GLN A O 1
ATOM 718 N N . GLU A 1 88 ? 3.588 -10.195 -21.938 1 96.56 88 GLU A N 1
ATOM 719 C CA . GLU A 1 88 ? 3.586 -8.859 -22.531 1 96.56 88 GLU A CA 1
ATOM 720 C C . GLU A 1 88 ? 2.609 -8.773 -23.703 1 96.56 88 GLU A C 1
ATOM 722 O O . GLU A 1 88 ? 1.886 -7.785 -23.844 1 96.56 88 GLU A O 1
ATOM 727 N N . THR A 1 89 ? 2.629 -9.758 -24.547 1 97.25 89 THR A N 1
ATOM 728 C CA . THR A 1 89 ? 1.77 -9.75 -25.719 1 97.25 89 THR A CA 1
ATOM 729 C C . THR A 1 89 ? 0.305 -9.594 -25.328 1 97.25 89 THR A C 1
ATOM 731 O O . THR A 1 89 ? -0.472 -8.953 -26.031 1 97.25 89 THR A O 1
ATOM 734 N N . ARG A 1 90 ? -0.063 -10.078 -24.188 1 97.5 90 ARG A N 1
ATOM 735 C CA . ARG A 1 90 ? -1.438 -10 -23.703 1 97.5 90 ARG A CA 1
ATOM 736 C C . ARG A 1 90 ? -1.6 -8.867 -22.703 1 97.5 90 ARG A C 1
ATOM 738 O O . ARG A 1 90 ? -2.707 -8.602 -22.234 1 97.5 90 ARG A O 1
ATOM 745 N N . GLN A 1 91 ? -0.505 -8.234 -22.344 1 98.12 91 GLN A N 1
ATOM 746 C CA . GLN A 1 91 ? -0.467 -7.199 -21.312 1 98.12 91 GLN A CA 1
ATOM 747 C C . GLN A 1 91 ? -1.092 -7.695 -20.016 1 98.12 91 GLN A C 1
ATOM 749 O O . GLN A 1 91 ? -1.865 -6.977 -19.375 1 98.12 91 GLN A O 1
ATOM 754 N N . LEU A 1 92 ? -0.729 -8.938 -19.688 1 98.62 92 LEU A N 1
ATOM 755 C CA . LEU A 1 92 ? -1.394 -9.625 -18.578 1 98.62 92 LEU A CA 1
ATOM 756 C C . LEU A 1 92 ? -0.386 -10.047 -17.516 1 98.62 92 LEU A C 1
ATOM 758 O O . LEU A 1 92 ? 0.593 -10.727 -17.812 1 98.62 92 LEU A O 1
ATOM 762 N N . LEU A 1 93 ? -0.659 -9.641 -16.281 1 98.56 93 LEU A N 1
ATOM 763 C CA . LEU A 1 93 ? 0.101 -10.047 -15.102 1 98.56 93 LEU A CA 1
ATOM 764 C C . LEU A 1 93 ? -0.683 -11.055 -14.266 1 98.56 93 LEU A C 1
ATOM 766 O O . LEU A 1 93 ? -1.821 -10.789 -13.875 1 98.56 93 LEU A O 1
ATOM 770 N N . THR A 1 94 ? -0.094 -12.195 -14.031 1 98.81 94 THR A N 1
ATOM 771 C CA . THR A 1 94 ? -0.687 -13.188 -13.141 1 98.81 94 THR A CA 1
ATOM 772 C C . THR A 1 94 ? 0.092 -13.273 -11.828 1 98.81 94 THR A C 1
ATOM 774 O O . THR A 1 94 ? 1.323 -13.219 -11.828 1 98.81 94 THR A O 1
ATOM 777 N N . PHE A 1 95 ? -0.651 -13.445 -10.742 1 98.75 95 PHE A N 1
ATOM 778 C CA . PHE A 1 95 ? 0.021 -13.562 -9.453 1 98.75 95 PHE A CA 1
ATOM 779 C C . PHE A 1 95 ? -0.601 -14.672 -8.617 1 98.75 95 PHE A C 1
ATOM 781 O O . PHE A 1 95 ? -1.748 -15.062 -8.844 1 98.75 95 PHE A O 1
ATOM 788 N N . SER A 1 96 ? 0.185 -15.156 -7.664 1 98.81 96 SER A N 1
ATOM 789 C CA . SER A 1 96 ? -0.289 -16.109 -6.664 1 98.81 96 SER A CA 1
ATOM 790 C C . SER A 1 96 ? 0.483 -15.969 -5.359 1 98.81 96 SER A C 1
ATOM 792 O O . SER A 1 96 ? 1.704 -15.805 -5.367 1 98.81 96 SER A O 1
ATOM 794 N N . TYR A 1 97 ? -0.291 -15.992 -4.297 1 98.81 97 TYR A N 1
ATOM 795 C CA . TYR A 1 97 ? 0.293 -16.125 -2.969 1 98.81 97 TYR A CA 1
ATOM 796 C C . TYR A 1 97 ? 0.15 -17.547 -2.449 1 98.81 97 TYR A C 1
ATOM 798 O O . TYR A 1 97 ? -0.949 -18.109 -2.445 1 98.81 97 TYR A O 1
ATOM 806 N N . GLN A 1 98 ? 1.231 -18.109 -1.986 1 98.69 98 GLN A N 1
ATOM 807 C CA . GLN A 1 98 ? 1.216 -19.438 -1.388 1 98.69 98 GLN A CA 1
ATOM 808 C C . GLN A 1 98 ? 1.796 -19.406 0.023 1 98.69 98 GLN A C 1
ATOM 810 O O . GLN A 1 98 ? 2.951 -19.031 0.218 1 98.69 98 GLN A O 1
ATOM 815 N N . ARG A 1 99 ? 1.036 -19.891 0.959 1 98.5 99 ARG A N 1
ATOM 816 C CA . ARG A 1 99 ? 1.499 -19.953 2.342 1 98.5 99 ARG A CA 1
ATOM 817 C C . ARG A 1 99 ? 2.328 -21.219 2.574 1 98.5 99 ARG A C 1
ATOM 819 O O . ARG A 1 99 ? 1.982 -22.297 2.088 1 98.5 99 ARG A O 1
ATOM 826 N N . HIS A 1 100 ? 3.391 -21.016 3.354 1 98.31 100 HIS A N 1
ATOM 827 C CA . HIS A 1 100 ? 4.238 -22.156 3.703 1 98.31 100 HIS A CA 1
ATOM 828 C C . HIS A 1 100 ? 3.666 -22.922 4.887 1 98.31 100 HIS A C 1
ATOM 830 O O . HIS A 1 100 ? 3.289 -22.328 5.898 1 98.31 100 HIS A O 1
ATOM 836 N N . ASP A 1 101 ? 3.604 -24.172 4.746 1 96.94 101 ASP A N 1
ATOM 837 C CA . ASP A 1 101 ? 3.285 -25.141 5.789 1 96.94 101 ASP A CA 1
ATOM 838 C C . ASP A 1 101 ? 4.246 -26.328 5.75 1 96.94 101 ASP A C 1
ATOM 840 O O . ASP A 1 101 ? 3.945 -27.359 5.137 1 96.94 101 ASP A O 1
ATOM 844 N N . GLY A 1 102 ? 5.367 -26.141 6.555 1 95.56 102 GLY A N 1
ATOM 845 C CA . GLY A 1 102 ? 6.438 -27.094 6.301 1 95.56 102 GLY A CA 1
ATOM 846 C C . GLY A 1 102 ? 6.871 -27.125 4.848 1 95.56 102 GLY A C 1
ATOM 847 O O . GLY A 1 102 ? 7.211 -26.094 4.27 1 95.56 102 GLY A O 1
ATOM 848 N N . ASP A 1 103 ? 6.75 -28.297 4.211 1 95.12 103 ASP A N 1
ATOM 849 C CA . ASP A 1 103 ? 7.125 -28.453 2.809 1 95.12 103 ASP A CA 1
ATOM 850 C C . ASP A 1 103 ? 5.941 -28.156 1.89 1 95.12 103 ASP A C 1
ATOM 852 O O . ASP A 1 103 ? 6.113 -27.984 0.682 1 95.12 103 ASP A O 1
ATOM 856 N N . ALA A 1 104 ? 4.828 -28.031 2.551 1 97.56 104 ALA A N 1
ATOM 857 C CA . ALA A 1 104 ? 3.619 -27.844 1.758 1 97.56 104 ALA A CA 1
ATOM 858 C C . ALA A 1 104 ? 3.406 -26.359 1.444 1 97.56 104 ALA A C 1
ATOM 860 O O . ALA A 1 104 ? 3.828 -25.484 2.209 1 97.56 104 ALA A O 1
ATOM 861 N N . ARG A 1 105 ? 2.818 -26.156 0.272 1 97.75 105 ARG A N 1
ATOM 862 C CA . ARG A 1 105 ? 2.418 -24.812 -0.176 1 97.75 105 ARG A CA 1
ATOM 863 C C . ARG A 1 105 ? 0.917 -24.766 -0.44 1 97.75 105 ARG A C 1
ATOM 865 O O . ARG A 1 105 ? 0.378 -25.578 -1.184 1 97.75 105 ARG A O 1
ATOM 872 N N . HIS A 1 106 ? 0.312 -23.75 0.237 1 98.25 106 HIS A N 1
ATOM 873 C CA . HIS A 1 106 ? -1.129 -23.594 0.08 1 98.25 106 HIS A CA 1
ATOM 874 C C . HIS A 1 106 ? -1.476 -22.25 -0.537 1 98.25 106 HIS A C 1
ATOM 876 O O . HIS A 1 106 ? -1.135 -21.203 0.019 1 98.25 106 HIS A O 1
ATOM 882 N N . THR A 1 107 ? -2.211 -22.344 -1.664 1 98.56 107 THR A N 1
ATOM 883 C CA . THR A 1 107 ? -2.617 -21.094 -2.314 1 98.56 107 THR A CA 1
ATOM 884 C C . THR A 1 107 ? -3.607 -20.328 -1.441 1 98.56 107 THR A C 1
ATOM 886 O O . THR A 1 107 ? -4.598 -20.891 -0.975 1 98.56 107 THR A O 1
ATOM 889 N N . THR A 1 108 ? -3.348 -19.062 -1.235 1 98.56 108 THR A N 1
ATOM 890 C CA . THR A 1 108 ? -4.215 -18.25 -0.39 1 98.56 108 THR A CA 1
ATOM 891 C C . THR A 1 108 ? -4.934 -17.188 -1.216 1 98.56 108 THR A C 1
ATOM 893 O O . THR A 1 108 ? -6.043 -16.766 -0.871 1 98.56 108 THR A O 1
ATOM 896 N N . SER A 1 109 ? -4.309 -16.703 -2.27 1 98.38 109 SER A N 1
ATOM 897 C CA . SER A 1 109 ? -4.941 -15.773 -3.197 1 98.38 109 SER A CA 1
ATOM 898 C C . SER A 1 109 ? -4.266 -15.812 -4.562 1 98.38 109 SER A C 1
ATOM 900 O O . SER A 1 109 ? -3.098 -16.188 -4.676 1 98.38 109 SER A O 1
ATOM 902 N N . SER A 1 110 ? -4.98 -15.484 -5.578 1 98.5 110 SER A N 1
ATOM 903 C CA . SER A 1 110 ? -4.473 -15.43 -6.945 1 98.5 110 SER A CA 1
ATOM 904 C C . SER A 1 110 ? -5.328 -14.508 -7.812 1 98.5 110 SER A C 1
ATOM 906 O O . SER A 1 110 ? -6.418 -14.094 -7.41 1 98.5 110 SER A O 1
ATOM 908 N N . GLY A 1 111 ? -4.684 -14.125 -8.961 1 98 111 GLY A N 1
ATOM 909 C CA . GLY A 1 111 ? -5.473 -13.281 -9.844 1 98 111 GLY A CA 1
ATOM 910 C C . GLY A 1 111 ? -4.727 -12.852 -11.094 1 98 111 GLY A C 1
ATOM 911 O O . GLY A 1 111 ? -3.609 -13.312 -11.336 1 98 111 GLY A O 1
ATOM 912 N N . LYS A 1 112 ? -5.438 -12.117 -11.875 1 98.25 112 LYS A N 1
ATOM 913 C CA . LYS A 1 112 ? -4.938 -11.57 -13.133 1 98.25 112 LYS A CA 1
ATOM 914 C C . LYS A 1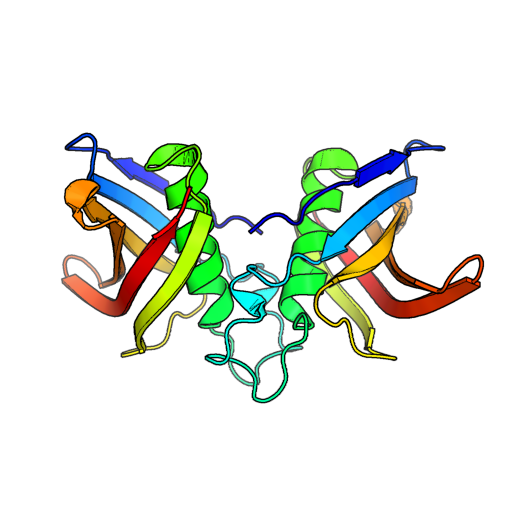 112 ? -5.203 -10.07 -13.227 1 98.25 112 LYS A C 1
ATOM 916 O O . LYS A 1 112 ? -6.301 -9.609 -12.914 1 98.25 112 LYS A O 1
ATOM 921 N N . ILE A 1 113 ? -4.215 -9.406 -13.633 1 96.81 113 ILE A N 1
ATOM 922 C CA . ILE A 1 113 ? -4.281 -7.953 -13.742 1 96.81 113 ILE A CA 1
ATOM 923 C C . ILE A 1 113 ? -3.828 -7.52 -15.133 1 96.81 113 ILE A C 1
ATOM 925 O O . ILE A 1 113 ? -2.766 -7.934 -15.602 1 96.81 113 ILE A O 1
ATOM 929 N N . ARG A 1 114 ? -4.57 -6.688 -15.727 1 97.31 114 ARG A N 1
ATOM 930 C CA . ARG A 1 114 ? -4.156 -6.07 -16.984 1 97.31 114 ARG A CA 1
ATOM 931 C C . ARG A 1 114 ? -3.348 -4.805 -16.734 1 97.31 114 ARG A C 1
ATOM 933 O O . ARG A 1 114 ? -3.734 -3.965 -15.914 1 97.31 114 ARG A O 1
ATOM 940 N N . LEU A 1 115 ? -2.215 -4.715 -17.406 1 96.44 115 LEU A N 1
ATOM 941 C CA . LEU A 1 115 ? -1.409 -3.504 -17.312 1 96.44 115 LEU A CA 1
ATOM 942 C C . LEU A 1 115 ? -1.474 -2.693 -18.594 1 96.44 115 LEU A C 1
ATOM 944 O O . LEU A 1 115 ? -1.95 -3.186 -19.625 1 96.44 115 LEU A O 1
ATOM 948 N N . CYS A 1 116 ? -1.064 -1.413 -18.422 1 94.75 116 CYS A N 1
ATOM 949 C CA . CYS A 1 116 ? -0.986 -0.535 -19.594 1 94.75 116 CYS A CA 1
ATOM 950 C C . CYS A 1 116 ? 0.259 0.343 -19.531 1 94.75 116 CYS A C 1
ATOM 952 O O . CYS A 1 116 ? 0.944 0.382 -18.5 1 94.75 116 CYS A O 1
ATOM 954 N N . ARG A 1 117 ? 0.635 0.892 -20.719 1 90.38 117 ARG A N 1
ATOM 955 C CA . ARG A 1 117 ? 1.801 1.767 -20.781 1 90.38 117 ARG A CA 1
ATOM 956 C C . ARG A 1 117 ? 1.385 3.234 -20.797 1 90.38 117 ARG A C 1
ATOM 958 O O . ARG A 1 117 ? 0.328 3.578 -21.344 1 90.38 117 ARG A O 1
ATOM 965 N N . MET B 1 1 ? 1.77 0.783 -4.09 1 71.81 1 MET B N 1
ATOM 966 C CA . MET B 1 1 ? 1.68 1.696 -5.227 1 71.81 1 MET B CA 1
ATOM 967 C C . MET B 1 1 ? 1.901 3.139 -4.781 1 71.81 1 MET B C 1
ATOM 969 O O . MET B 1 1 ? 1.29 3.596 -3.816 1 71.81 1 MET B O 1
ATOM 973 N N . ILE B 1 2 ? 2.801 3.721 -5.473 1 72.75 2 ILE B N 1
ATOM 974 C CA . ILE B 1 2 ? 3.229 5.062 -5.094 1 72.75 2 ILE B CA 1
ATOM 975 C C . ILE B 1 2 ? 2.459 6.098 -5.91 1 72.75 2 ILE B C 1
ATOM 977 O O . ILE B 1 2 ? 2.281 5.938 -7.121 1 72.75 2 ILE B O 1
ATOM 981 N N . PRO B 1 3 ? 1.979 7.039 -5.16 1 84.44 3 PRO B N 1
ATOM 982 C CA . PRO B 1 3 ? 1.227 8.109 -5.824 1 84.44 3 PRO B CA 1
ATOM 983 C C . PRO B 1 3 ? 2.102 8.969 -6.73 1 84.44 3 PRO B C 1
ATOM 985 O O . PRO B 1 3 ? 3.33 8.906 -6.648 1 84.44 3 PRO B O 1
ATOM 988 N N . HIS B 1 4 ? 1.466 9.656 -7.633 1 90.88 4 HIS B N 1
ATOM 989 C CA . HIS B 1 4 ? 2.168 10.625 -8.469 1 90.88 4 HIS B CA 1
ATOM 990 C C . HIS B 1 4 ? 2.609 11.836 -7.652 1 90.88 4 HIS B C 1
ATOM 992 O O . HIS B 1 4 ? 1.777 12.648 -7.25 1 90.88 4 HIS B O 1
ATOM 998 N N . GLU B 1 5 ? 3.844 12 -7.484 1 94.94 5 GLU B N 1
ATOM 999 C CA . GLU B 1 5 ? 4.414 13.109 -6.727 1 94.94 5 GLU B CA 1
ATOM 1000 C C . GLU B 1 5 ? 4.645 14.328 -7.613 1 94.94 5 GLU B C 1
ATOM 1002 O O . GLU B 1 5 ? 5.359 14.25 -8.617 1 94.94 5 GLU B O 1
ATOM 1007 N N . ILE B 1 6 ? 4.078 15.492 -7.238 1 96.5 6 ILE B N 1
ATOM 1008 C CA . ILE B 1 6 ? 4.188 16.734 -8 1 96.5 6 ILE B CA 1
ATOM 1009 C C . ILE B 1 6 ? 5.352 17.562 -7.477 1 96.5 6 ILE B C 1
ATOM 1011 O O . ILE B 1 6 ? 6.137 18.109 -8.258 1 96.5 6 ILE B O 1
ATOM 1015 N N . GLU B 1 7 ? 5.371 17.719 -6.172 1 96.5 7 GLU B N 1
ATOM 1016 C CA . GLU B 1 7 ? 6.395 18.516 -5.516 1 96.5 7 GLU B CA 1
ATOM 1017 C C . GLU B 1 7 ? 6.691 18 -4.113 1 96.5 7 GLU B C 1
ATOM 1019 O O . GLU B 1 7 ? 5.832 17.391 -3.48 1 96.5 7 GLU B O 1
ATOM 1024 N N . ARG B 1 8 ? 7.984 18.203 -3.77 1 96.31 8 ARG B N 1
ATOM 1025 C CA . ARG B 1 8 ? 8.422 17.859 -2.418 1 96.31 8 ARG B CA 1
ATOM 1026 C C . ARG B 1 8 ? 9.234 19 -1.809 1 96.31 8 ARG B C 1
ATOM 1028 O O . ARG B 1 8 ? 10.086 19.594 -2.479 1 96.31 8 ARG B O 1
ATOM 1035 N N . HIS B 1 9 ? 8.836 19.297 -0.559 1 96 9 HIS B N 1
ATOM 1036 C CA . HIS B 1 9 ? 9.531 20.359 0.155 1 96 9 HIS B CA 1
ATOM 1037 C C . HIS B 1 9 ? 9.883 19.938 1.576 1 96 9 HIS B C 1
ATOM 1039 O O . HIS B 1 9 ? 9.031 19.406 2.299 1 96 9 HIS B O 1
ATOM 1045 N N . GLN B 1 10 ? 11.117 20.078 1.865 1 93.88 10 GLN B N 1
ATOM 1046 C CA . GLN B 1 10 ? 11.562 19.828 3.234 1 93.88 10 GLN B CA 1
ATOM 1047 C C . GLN B 1 10 ? 12.188 21.078 3.836 1 93.88 10 GLN B C 1
ATOM 1049 O O . GLN B 1 10 ? 13.391 21.297 3.721 1 93.88 10 GLN B O 1
ATOM 1054 N N . ALA B 1 11 ? 11.258 21.875 4.508 1 86.81 11 ALA B N 1
ATOM 1055 C CA . ALA B 1 11 ? 11.734 23.156 5.055 1 86.81 11 ALA B CA 1
ATOM 1056 C C . ALA B 1 11 ? 12.68 22.922 6.227 1 86.81 11 ALA B C 1
ATOM 1058 O O . ALA B 1 11 ? 13.609 23.703 6.449 1 86.81 11 ALA B O 1
ATOM 1059 N N . GLN B 1 12 ? 12.43 21.953 7.016 1 91.88 12 GLN B N 1
ATOM 1060 C CA . GLN B 1 12 ? 13.266 21.531 8.133 1 91.88 12 GLN B CA 1
ATOM 1061 C C . GLN B 1 12 ? 13.492 20.016 8.094 1 91.88 12 GLN B C 1
ATOM 1063 O O . GLN B 1 12 ? 12.734 19.281 7.465 1 91.88 12 GLN B O 1
ATOM 1068 N N . PRO B 1 13 ? 14.508 19.578 8.773 1 93.19 13 PRO B N 1
ATOM 1069 C CA . PRO B 1 13 ? 14.867 18.156 8.727 1 93.19 13 PRO B CA 1
ATOM 1070 C C . PRO B 1 13 ? 13.75 17.25 9.234 1 93.19 13 PRO B C 1
ATOM 1072 O O . PRO B 1 13 ? 13.633 16.109 8.805 1 93.19 13 PRO B O 1
ATOM 1075 N N . GLN B 1 14 ? 12.914 17.766 10.102 1 96.56 14 GLN B N 1
ATOM 1076 C CA . GLN B 1 14 ? 11.906 16.906 10.727 1 96.56 14 GLN B CA 1
ATOM 1077 C C . GLN B 1 14 ? 10.523 17.172 10.133 1 96.56 14 GLN B C 1
ATOM 1079 O O . GLN B 1 14 ? 9.508 16.719 10.68 1 96.56 14 GLN B O 1
ATOM 1084 N N . GLN B 1 15 ? 10.5 17.953 9.117 1 97.88 15 GLN B N 1
ATOM 1085 C CA . GLN B 1 15 ? 9.234 18.297 8.477 1 97.88 15 GLN B CA 1
ATOM 1086 C C . GLN B 1 15 ? 9.305 18.078 6.969 1 97.88 15 GLN B C 1
ATOM 1088 O O . GLN B 1 15 ? 10.25 18.516 6.316 1 97.88 15 GLN B O 1
ATOM 1093 N N . LEU B 1 16 ? 8.305 17.422 6.477 1 98.06 16 LEU B N 1
ATOM 1094 C CA . LEU B 1 16 ? 8.234 17.078 5.059 1 98.06 16 LEU B CA 1
ATOM 1095 C C . LEU B 1 16 ? 6.848 17.391 4.496 1 98.06 16 LEU B C 1
ATOM 1097 O O . LEU B 1 16 ? 5.836 17.078 5.133 1 98.06 16 LEU B O 1
ATOM 1101 N N . GLU B 1 17 ? 6.828 18.062 3.332 1 98.31 17 GLU B N 1
ATOM 1102 C CA . GLU B 1 17 ? 5.598 18.312 2.59 1 98.31 17 GLU B CA 1
ATOM 1103 C C . GLU B 1 17 ? 5.68 17.75 1.173 1 98.31 17 GLU B C 1
ATOM 1105 O O . GLU B 1 17 ? 6.621 18.047 0.435 1 98.31 17 GLU B O 1
ATOM 1110 N N . ILE B 1 18 ? 4.688 16.953 0.831 1 98 18 ILE B N 1
ATOM 1111 C CA . ILE B 1 18 ? 4.641 16.344 -0.493 1 98 18 ILE B CA 1
ATOM 1112 C C . ILE B 1 18 ? 3.295 16.625 -1.15 1 98 18 ILE B C 1
ATOM 1114 O O . ILE B 1 18 ? 2.242 16.375 -0.563 1 98 18 ILE B O 1
ATOM 1118 N N . VAL B 1 19 ? 3.352 17.188 -2.328 1 98.38 19 VAL B N 1
ATOM 1119 C CA . VAL B 1 19 ? 2.133 17.406 -3.105 1 98.38 19 VAL B CA 1
ATOM 1120 C C . VAL B 1 19 ? 1.918 16.219 -4.051 1 98.38 19 VAL B C 1
ATOM 1122 O O . VAL B 1 19 ? 2.803 15.883 -4.84 1 98.38 19 VAL B O 1
ATOM 1125 N N . LEU B 1 20 ? 0.726 15.617 -3.93 1 97.88 20 LEU B N 1
ATOM 1126 C CA . LEU B 1 20 ? 0.4 14.406 -4.672 1 97.88 20 LEU B CA 1
ATOM 1127 C C . LEU B 1 20 ? -0.837 14.609 -5.539 1 97.88 20 LEU B C 1
ATOM 1129 O O . LEU B 1 20 ? -1.799 15.25 -5.109 1 97.88 20 LEU B O 1
ATOM 1133 N N . HIS B 1 21 ? -0.78 14.07 -6.723 1 97.81 21 HIS B N 1
ATOM 1134 C CA . HIS B 1 21 ? -1.977 13.953 -7.547 1 97.81 21 HIS B CA 1
ATOM 1135 C C . HIS B 1 21 ? -2.543 12.531 -7.488 1 97.81 21 HIS B C 1
ATOM 1137 O O . HIS B 1 21 ? -1.806 11.562 -7.652 1 97.81 21 HIS B O 1
ATOM 1143 N N . LEU B 1 22 ? -3.842 12.477 -7.215 1 96.12 22 LEU B N 1
ATOM 1144 C CA . LEU B 1 22 ? -4.496 11.18 -7.145 1 96.12 22 LEU B CA 1
ATOM 1145 C C . LEU B 1 22 ? -5.004 10.75 -8.516 1 96.12 22 LEU B C 1
ATOM 1147 O O . LEU B 1 22 ? -6.156 11.016 -8.867 1 96.12 22 LEU B O 1
ATOM 1151 N N . ASP B 1 23 ? -4.203 10.016 -9.156 1 93.25 23 ASP B N 1
ATOM 1152 C CA . ASP B 1 23 ? -4.52 9.516 -10.492 1 93.25 23 ASP B CA 1
ATOM 1153 C C . ASP B 1 23 ? -5.699 8.547 -10.453 1 93.25 23 ASP B C 1
ATOM 1155 O O . ASP B 1 23 ? -5.703 7.598 -9.664 1 93.25 23 ASP B O 1
ATOM 1159 N N . PRO B 1 24 ? -6.703 8.773 -11.32 1 90.88 24 PRO B N 1
ATOM 1160 C CA . PRO B 1 24 ? -7.883 7.906 -11.312 1 90.88 24 PRO B CA 1
ATOM 1161 C C . PRO B 1 24 ? -7.555 6.461 -11.68 1 90.88 24 PRO B C 1
ATOM 1163 O O . PRO B 1 24 ? -8.352 5.559 -11.422 1 90.88 24 PRO B O 1
ATOM 1166 N N . SER B 1 25 ? -6.41 6.219 -12.219 1 85.5 25 SER B N 1
ATOM 1167 C CA . SER B 1 25 ? -6.047 4.883 -12.68 1 85.5 25 SER B CA 1
ATOM 1168 C C . SER B 1 25 ? -5.41 4.062 -11.562 1 85.5 25 SER B C 1
ATOM 1170 O O . SER B 1 25 ? -5.113 2.881 -11.742 1 85.5 25 SER B O 1
ATOM 1172 N N . LEU B 1 26 ? -5.203 4.668 -10.406 1 88 26 LEU B N 1
ATOM 1173 C CA . LEU B 1 26 ? -4.699 3.887 -9.281 1 88 26 LEU B CA 1
ATOM 1174 C C . LEU B 1 26 ? -5.637 2.725 -8.961 1 88 26 LEU B C 1
ATOM 1176 O O . LEU B 1 26 ? -6.859 2.885 -8.984 1 88 26 LEU B O 1
ATOM 1180 N N . PHE B 1 27 ? -5.141 1.618 -8.641 1 86 27 PHE B N 1
ATOM 1181 C CA . PHE B 1 27 ? -5.965 0.438 -8.422 1 86 27 PHE B CA 1
ATOM 1182 C C . PHE B 1 27 ? -6.898 0.644 -7.234 1 86 27 PHE B C 1
ATOM 1184 O O . PHE B 1 27 ? -7.957 0.023 -7.156 1 86 27 PHE B O 1
ATOM 1191 N N . TRP B 1 28 ? -6.48 1.54 -6.34 1 87 28 TRP B N 1
ATOM 1192 C CA . TRP B 1 28 ? -7.289 1.826 -5.16 1 87 28 TRP B CA 1
ATOM 1193 C C . TRP B 1 28 ? -8.672 2.326 -5.559 1 87 28 TRP B C 1
ATOM 1195 O O . TRP B 1 28 ? -9.625 2.24 -4.773 1 87 28 TRP B O 1
ATOM 1205 N N . PHE B 1 29 ? -8.75 2.832 -6.738 1 88.5 29 PHE B N 1
ATOM 1206 C CA . PHE B 1 29 ? -10.008 3.422 -7.191 1 88.5 29 PHE B CA 1
ATOM 1207 C C . PHE B 1 29 ? -10.766 2.451 -8.086 1 88.5 29 PHE B C 1
ATOM 1209 O O . PHE B 1 29 ? -11.812 2.799 -8.633 1 88.5 29 PHE B O 1
ATOM 1216 N N . SER B 1 30 ? -10.094 1.296 -8.078 1 81.69 30 SER B N 1
ATOM 1217 C CA . SER B 1 30 ? -10.742 0.299 -8.922 1 81.69 30 SER B CA 1
ATOM 1218 C C . SER B 1 30 ? -11.969 -0.298 -8.227 1 81.69 30 SER B C 1
ATOM 1220 O O . SER B 1 30 ? -12.031 -0.345 -7 1 81.69 30 SER B O 1
ATOM 1222 N N . GLY B 1 31 ? -13.18 -0.223 -8.688 1 73.62 31 GLY B N 1
ATOM 1223 C CA . GLY B 1 31 ? -14.484 -0.665 -8.219 1 73.62 31 GLY B CA 1
ATOM 1224 C C . GLY B 1 31 ? -14.445 -2.016 -7.527 1 73.62 31 GLY B C 1
ATOM 1225 O O . GLY B 1 31 ? -15.461 -2.482 -7.008 1 73.62 31 GLY B O 1
ATOM 1226 N N . HIS B 1 32 ? -13.359 -2.66 -7.262 1 72.44 32 HIS B N 1
ATOM 1227 C CA . HIS B 1 32 ? -13.266 -3.986 -6.66 1 72.44 32 HIS B CA 1
ATOM 1228 C C . HIS B 1 32 ? -13.32 -3.904 -5.137 1 72.44 32 HIS B C 1
ATOM 1230 O O . HIS B 1 32 ? -13.828 -4.816 -4.48 1 72.44 32 HIS B O 1
ATOM 1236 N N . PHE B 1 33 ? -12.938 -2.846 -4.605 1 73.38 33 PHE B N 1
ATOM 1237 C CA . PHE B 1 33 ? -12.828 -2.789 -3.154 1 73.38 33 PHE B CA 1
ATOM 1238 C C . PHE B 1 33 ? -13.867 -1.839 -2.568 1 73.38 33 PHE B C 1
ATOM 1240 O O . PHE B 1 33 ? -14.266 -1.987 -1.413 1 73.38 33 PHE B O 1
ATOM 1247 N N . THR B 1 34 ? -14.148 -0.841 -3.26 1 71.5 34 THR B N 1
ATOM 1248 C CA . THR B 1 34 ? -15.102 0.121 -2.709 1 71.5 34 THR B CA 1
ATOM 1249 C C . THR B 1 34 ? -16.203 0.424 -3.713 1 71.5 34 THR B C 1
ATOM 1251 O O . THR B 1 34 ? -15.984 0.368 -4.926 1 71.5 34 THR B O 1
ATOM 1254 N N . VAL B 1 35 ? -17.391 0.689 -3.178 1 77.31 35 VAL B N 1
ATOM 1255 C CA . VAL B 1 35 ? -18.547 1.065 -4 1 77.31 35 VAL B CA 1
ATOM 1256 C C . VAL B 1 35 ? -18.266 2.408 -4.676 1 77.31 35 VAL B C 1
ATOM 1258 O O . VAL B 1 35 ? -18.516 2.566 -5.879 1 77.31 35 VAL B O 1
ATOM 1261 N N . GLN B 1 36 ? -17.797 3.377 -3.908 1 86 36 GLN B N 1
ATOM 1262 C CA . GLN B 1 36 ? -17.375 4.676 -4.422 1 86 36 GLN B CA 1
ATOM 1263 C C . GLN B 1 36 ? -15.859 4.805 -4.426 1 86 36 GLN B C 1
ATOM 1265 O O . GLN B 1 36 ? -15.203 4.496 -3.428 1 86 36 GLN B O 1
ATOM 1270 N N . PRO B 1 37 ? -15.43 5.309 -5.578 1 89.81 37 PRO B N 1
ATOM 1271 C CA . PRO B 1 37 ? -13.969 5.43 -5.648 1 89.81 37 PRO B CA 1
ATOM 1272 C C . PRO B 1 37 ? -13.414 6.48 -4.684 1 89.81 37 PRO B C 1
ATOM 1274 O O . PRO B 1 37 ? -13.773 7.656 -4.777 1 89.81 37 PRO B O 1
ATOM 1277 N N . LEU B 1 38 ? -12.688 6.051 -3.736 1 94.38 38 LEU B N 1
ATOM 1278 C CA . LEU B 1 38 ? -11.938 6.91 -2.826 1 94.38 38 LEU B CA 1
ATOM 1279 C C . LEU B 1 38 ? -10.656 6.223 -2.359 1 94.38 38 LEU B C 1
ATOM 1281 O O . LEU B 1 38 ? -10.516 5.008 -2.492 1 94.38 38 LEU B O 1
ATOM 1285 N N . LEU B 1 39 ? -9.68 6.969 -1.932 1 93.88 39 LEU B N 1
ATOM 1286 C CA . LEU B 1 39 ? -8.461 6.414 -1.36 1 93.88 39 LEU B CA 1
ATOM 1287 C C . LEU B 1 39 ? -8.719 5.859 0.038 1 93.88 39 LEU B C 1
ATOM 1289 O O . LEU B 1 39 ? -9 6.621 0.968 1 93.88 39 LEU B O 1
ATOM 1293 N N . PRO B 1 40 ? -8.609 4.566 0.139 1 90.31 40 PRO B N 1
ATOM 1294 C CA . PRO B 1 40 ? -8.906 4.008 1.46 1 90.31 40 PRO B CA 1
ATOM 1295 C C . PRO B 1 40 ? -7.949 4.508 2.541 1 90.31 40 PRO B C 1
ATOM 1297 O O . PRO B 1 40 ? -6.801 4.852 2.244 1 90.31 40 PRO B O 1
ATOM 1300 N N . GLY B 1 41 ? -8.438 4.48 3.783 1 91.25 41 GLY B N 1
ATOM 1301 C CA . GLY B 1 41 ? -7.629 4.898 4.914 1 91.25 41 GLY B CA 1
ATOM 1302 C C . GLY B 1 41 ? -6.316 4.148 5.016 1 91.25 41 GLY B C 1
ATOM 1303 O O . GLY B 1 41 ? -5.27 4.746 5.285 1 91.25 41 GLY B O 1
ATOM 1304 N N . VAL B 1 42 ? -6.363 2.928 4.703 1 89.81 42 VAL B N 1
ATOM 1305 C CA . VAL B 1 42 ? -5.172 2.096 4.816 1 89.81 42 VAL B CA 1
ATOM 1306 C C . VAL B 1 42 ? -4.145 2.512 3.766 1 89.81 42 VAL B C 1
ATOM 1308 O O . VAL B 1 42 ? -2.939 2.461 4.012 1 89.81 42 VAL B O 1
ATOM 1311 N N . ALA B 1 43 ? -4.586 2.854 2.631 1 92.12 43 ALA B N 1
ATOM 1312 C CA . ALA B 1 43 ? -3.676 3.34 1.598 1 92.12 43 ALA B CA 1
ATOM 1313 C C . ALA B 1 43 ? -3.045 4.668 2.002 1 92.12 43 ALA B C 1
ATOM 1315 O O . ALA B 1 43 ? -1.859 4.902 1.752 1 92.12 43 ALA B O 1
ATOM 1316 N N . GLN B 1 44 ? -3.9 5.457 2.59 1 94.81 44 GLN B N 1
ATOM 1317 C CA . GLN B 1 44 ? -3.393 6.738 3.068 1 94.81 44 GLN B CA 1
ATOM 1318 C C . GLN B 1 44 ? -2.283 6.543 4.098 1 94.81 44 GLN B C 1
ATOM 1320 O O . GLN B 1 44 ? -1.226 7.168 4.004 1 94.81 44 GLN B O 1
ATOM 1325 N N . LEU B 1 45 ? -2.52 5.676 4.996 1 94.25 45 LEU B N 1
ATOM 1326 C CA . LEU B 1 45 ? -1.522 5.41 6.027 1 94.25 45 LEU B CA 1
ATOM 1327 C C . LEU B 1 45 ? -0.29 4.738 5.43 1 94.25 45 LEU B C 1
ATOM 1329 O O . LEU B 1 45 ? 0.833 4.984 5.879 1 94.25 45 LEU B O 1
ATOM 1333 N N . ASP B 1 46 ? -0.529 3.941 4.473 1 93.62 46 ASP B N 1
ATOM 1334 C CA . ASP B 1 46 ? 0.594 3.307 3.789 1 93.62 46 ASP B CA 1
ATOM 1335 C C . ASP B 1 46 ? 1.521 4.352 3.17 1 93.62 46 ASP B C 1
ATOM 1337 O O . ASP B 1 46 ? 2.744 4.25 3.289 1 93.62 46 ASP B O 1
ATOM 1341 N N . TRP B 1 47 ? 0.977 5.371 2.564 1 95.5 47 TRP B N 1
ATOM 1342 C CA . TRP B 1 47 ? 1.778 6.434 1.968 1 95.5 47 TRP B CA 1
ATOM 1343 C C . TRP B 1 47 ? 2.486 7.25 3.043 1 95.5 47 TRP B C 1
ATOM 1345 O O . TRP B 1 47 ? 3.643 7.645 2.871 1 95.5 47 TRP B O 1
ATOM 1355 N N . VAL B 1 48 ? 1.822 7.438 4.141 1 96.94 48 VAL B N 1
ATOM 1356 C CA . VAL B 1 48 ? 2.438 8.133 5.266 1 96.94 48 VAL B CA 1
ATOM 1357 C C . VAL B 1 48 ? 3.695 7.391 5.711 1 96.94 48 VAL B C 1
ATOM 1359 O O . VAL B 1 48 ? 4.773 7.984 5.805 1 96.94 48 VAL B O 1
ATOM 1362 N N . MET B 1 49 ? 3.586 6.16 5.859 1 94.06 49 MET B N 1
ATOM 1363 C CA . MET B 1 49 ? 4.703 5.359 6.352 1 94.06 49 MET B CA 1
ATOM 1364 C C . MET B 1 49 ? 5.809 5.266 5.309 1 94.06 49 MET B C 1
ATOM 1366 O O . MET B 1 49 ? 6.992 5.34 5.645 1 94.06 49 MET B O 1
ATOM 1370 N N . HIS B 1 50 ? 5.398 5.133 4.109 1 92.44 50 HIS B N 1
ATOM 1371 C CA . HIS B 1 50 ? 6.383 5.07 3.037 1 92.44 50 HIS B CA 1
ATOM 1372 C C . HIS B 1 50 ? 7.266 6.316 3.025 1 92.44 50 HIS B C 1
ATOM 1374 O O . HIS B 1 50 ? 8.492 6.211 3.102 1 92.44 50 HIS B O 1
ATOM 1380 N N . TYR B 1 51 ? 6.668 7.418 3.029 1 95.31 51 TYR B N 1
ATOM 1381 C CA . TYR B 1 51 ? 7.422 8.664 2.953 1 95.31 51 TYR B CA 1
ATOM 1382 C C . TYR B 1 51 ? 8.195 8.914 4.242 1 95.31 51 TYR B C 1
ATOM 1384 O O . TYR B 1 51 ? 9.336 9.383 4.207 1 95.31 51 TYR B O 1
ATOM 1392 N N . ALA B 1 52 ? 7.578 8.602 5.336 1 96.19 52 ALA B N 1
ATOM 1393 C CA . ALA B 1 52 ? 8.25 8.828 6.613 1 96.19 52 ALA B CA 1
ATOM 1394 C C . ALA B 1 52 ? 9.516 7.98 6.727 1 96.19 52 ALA B C 1
ATOM 1396 O O . ALA B 1 52 ? 10.602 8.508 6.977 1 96.19 52 ALA B O 1
ATOM 1397 N N . THR B 1 53 ? 9.398 6.734 6.426 1 93.12 53 THR B N 1
ATOM 1398 C CA . THR B 1 53 ? 10.5 5.82 6.703 1 93.12 53 THR B CA 1
ATOM 1399 C C . THR B 1 53 ? 11.586 5.945 5.641 1 93.12 53 THR B C 1
ATOM 1401 O O . THR B 1 53 ? 12.75 5.629 5.895 1 93.12 53 THR B O 1
ATOM 1404 N N . THR B 1 54 ? 11.273 6.504 4.492 1 91.69 54 THR B N 1
ATOM 1405 C CA . THR B 1 54 ? 12.266 6.621 3.424 1 91.69 54 THR B CA 1
ATOM 1406 C C . THR B 1 54 ? 12.977 7.969 3.492 1 91.69 54 THR B C 1
ATOM 1408 O O . THR B 1 54 ? 14.172 8.055 3.227 1 91.69 54 THR B O 1
ATOM 1411 N N . LEU B 1 55 ? 12.242 9.008 3.961 1 94.06 55 LEU B N 1
ATOM 1412 C CA . LEU B 1 55 ? 12.805 10.344 3.781 1 94.06 55 LEU B CA 1
ATOM 1413 C C . LEU B 1 55 ? 13.016 11.031 5.129 1 94.06 55 LEU B C 1
ATOM 1415 O O . LEU B 1 55 ? 13.898 11.875 5.266 1 94.06 55 LEU B O 1
ATOM 1419 N N . LEU B 1 56 ? 12.188 10.641 6.059 1 95.44 56 LEU B N 1
ATOM 1420 C CA . LEU B 1 56 ? 12.164 11.438 7.277 1 95.44 56 LEU B CA 1
ATOM 1421 C C . LEU B 1 56 ? 12.781 10.664 8.445 1 95.44 56 LEU B C 1
ATOM 1423 O O . LEU B 1 56 ? 13.523 11.242 9.242 1 95.44 56 LEU B O 1
ATOM 1427 N N . THR B 1 57 ? 12.516 9.328 8.5 1 96.25 57 THR B N 1
ATOM 1428 C CA . THR B 1 57 ? 12.906 8.547 9.664 1 96.25 57 THR B CA 1
ATOM 1429 C C . THR B 1 57 ? 13.539 7.219 9.242 1 96.25 57 THR B C 1
ATOM 1431 O O . THR B 1 57 ? 13.094 6.152 9.68 1 96.25 57 THR B O 1
ATOM 1434 N N . PRO B 1 58 ? 14.594 7.289 8.477 1 93.06 58 PRO B N 1
ATOM 1435 C CA . PRO B 1 58 ? 15.227 6.02 8.102 1 93.06 58 PRO B CA 1
ATOM 1436 C C . PRO B 1 58 ? 15.648 5.191 9.312 1 93.06 58 PRO B C 1
ATOM 1438 O O . PRO B 1 58 ? 16.188 5.734 10.281 1 93.06 58 PRO B O 1
ATOM 1441 N N . GLY B 1 59 ? 15.328 3.938 9.266 1 92.62 59 GLY B N 1
ATOM 1442 C CA . GLY B 1 59 ? 15.703 3.049 10.352 1 92.62 59 GLY B CA 1
ATOM 1443 C C . GLY B 1 59 ? 14.594 2.848 11.367 1 92.62 59 GLY B C 1
ATOM 1444 O O . GLY B 1 59 ? 14.688 1.979 12.234 1 92.62 59 GLY B O 1
ATOM 1445 N N . TRP B 1 60 ? 13.531 3.639 11.312 1 94.5 60 TRP B N 1
ATOM 1446 C CA . TRP B 1 60 ? 12.375 3.494 12.188 1 94.5 60 TRP B CA 1
ATOM 1447 C C . TRP B 1 60 ? 11.266 2.703 11.492 1 94.5 60 TRP B C 1
ATOM 1449 O O . TRP B 1 60 ? 11.25 2.596 10.266 1 94.5 60 TRP B O 1
ATOM 1459 N N . ARG B 1 61 ? 10.422 2.135 12.352 1 91.69 61 ARG B N 1
ATOM 1460 C CA . ARG B 1 61 ? 9.305 1.361 11.82 1 91.69 61 ARG B CA 1
ATOM 1461 C C . ARG B 1 61 ? 8.023 1.642 12.594 1 91.69 61 ARG B C 1
ATOM 1463 O O . ARG B 1 61 ? 8.062 2.248 13.664 1 91.69 61 ARG B O 1
ATOM 1470 N N . PHE B 1 62 ? 7.012 1.183 12.047 1 92.69 62 PHE B N 1
ATOM 1471 C CA . PHE B 1 62 ? 5.703 1.349 12.664 1 92.69 62 PHE B CA 1
ATOM 1472 C C . PHE B 1 62 ? 5.641 0.624 14.008 1 92.69 62 PHE B C 1
ATOM 1474 O O . PHE B 1 62 ? 6.082 -0.522 14.117 1 92.69 62 PHE B O 1
ATOM 1481 N N . HIS B 1 63 ? 5.043 1.332 14.961 1 93.25 63 HIS B N 1
ATOM 1482 C CA . HIS B 1 63 ? 4.766 0.695 16.25 1 93.25 63 HIS B CA 1
ATOM 1483 C C . HIS B 1 63 ? 3.266 0.634 16.516 1 93.25 63 HIS B C 1
ATOM 1485 O O . HIS B 1 63 ? 2.699 -0.453 16.656 1 93.25 63 HIS B O 1
ATOM 1491 N N . SER B 1 64 ? 2.684 1.83 16.594 1 92.12 64 SER B N 1
ATOM 1492 C CA . SER B 1 64 ? 1.253 1.859 16.859 1 92.12 64 SER B CA 1
ATOM 1493 C C . SER B 1 64 ? 0.624 3.166 16.391 1 92.12 64 SER B C 1
ATOM 1495 O O . SER B 1 64 ? 1.319 4.172 16.234 1 92.12 64 SER B O 1
ATOM 1497 N N . ILE B 1 65 ? -0.711 3.014 16.156 1 92.81 65 ILE B N 1
ATOM 1498 C CA . ILE B 1 65 ? -1.462 4.23 15.852 1 92.81 65 ILE B CA 1
ATOM 1499 C C . ILE B 1 65 ? -2.037 4.809 17.141 1 92.81 65 ILE B C 1
ATOM 1501 O O . ILE B 1 65 ? -2.684 4.094 17.922 1 92.81 65 ILE B O 1
ATOM 1505 N N . GLN B 1 66 ? -1.738 6.051 17.391 1 93.69 66 GLN B N 1
ATOM 1506 C CA . GLN B 1 66 ? -2.301 6.711 18.562 1 93.69 66 GLN B CA 1
ATOM 1507 C C . GLN B 1 66 ? -3.695 7.254 18.266 1 93.69 66 GLN B C 1
ATOM 1509 O O . GLN B 1 66 ? -4.605 7.125 19.094 1 93.69 66 GLN B O 1
ATOM 1514 N N . ASN B 1 67 ? -3.844 7.891 17.234 1 94.25 67 ASN B N 1
ATOM 1515 C CA . ASN B 1 67 ? -5.137 8.375 16.75 1 94.25 67 ASN B CA 1
ATOM 1516 C C . ASN B 1 67 ? -5.105 8.68 15.258 1 94.25 67 ASN B C 1
ATOM 1518 O O . ASN B 1 67 ? -4.055 9.016 14.711 1 94.25 67 ASN B O 1
ATOM 1522 N N . VAL B 1 68 ? -6.164 8.461 14.648 1 95.25 68 VAL B N 1
ATOM 1523 C CA . VAL B 1 68 ? -6.355 8.797 13.242 1 95.25 68 VAL B CA 1
ATOM 1524 C C . VAL B 1 68 ? -7.797 9.242 13 1 95.25 68 VAL B C 1
ATOM 1526 O O . VAL B 1 68 ? -8.734 8.617 13.5 1 95.25 68 VAL B O 1
ATOM 1529 N N . LYS B 1 69 ? -7.91 10.352 12.297 1 96.69 69 LYS B N 1
ATOM 1530 C CA . LYS B 1 69 ? -9.219 10.898 11.945 1 96.69 69 LYS B CA 1
ATOM 1531 C C . LYS B 1 69 ? -9.367 11.047 10.438 1 96.69 69 LYS B C 1
ATOM 1533 O O . LYS B 1 69 ? -8.484 11.586 9.766 1 96.69 69 LYS B O 1
ATOM 1538 N N . PHE B 1 70 ? -10.445 10.484 9.984 1 95.62 70 PHE B N 1
ATOM 1539 C CA . PHE B 1 70 ? -10.812 10.664 8.586 1 95.62 70 PHE B CA 1
ATOM 1540 C C . PHE B 1 70 ? -12.023 11.578 8.453 1 95.62 70 PHE B C 1
ATOM 1542 O O . PHE B 1 70 ? -13.164 11.133 8.586 1 95.62 70 PHE B O 1
ATOM 1549 N N . GLN B 1 71 ? -11.742 12.781 8.094 1 97.06 71 GLN B N 1
ATOM 1550 C CA . GLN B 1 71 ? -12.742 13.844 8.188 1 97.06 71 GLN B CA 1
ATOM 1551 C C . GLN B 1 71 ? -13.469 14.031 6.859 1 97.06 71 GLN B C 1
ATOM 1553 O O . GLN B 1 71 ? -14.609 14.508 6.832 1 97.06 71 GLN B O 1
ATOM 1558 N N . ALA B 1 72 ? -12.883 13.812 5.742 1 97.31 72 ALA B N 1
ATOM 1559 C CA . ALA B 1 72 ? -13.453 13.922 4.402 1 97.31 72 ALA B CA 1
ATOM 1560 C C . ALA B 1 72 ? -12.789 12.938 3.443 1 97.31 72 ALA B C 1
ATOM 1562 O O . ALA B 1 72 ? -11.625 12.578 3.621 1 97.31 72 ALA B O 1
ATOM 1563 N N . PRO B 1 73 ? -13.484 12.547 2.404 1 96.25 73 PRO B N 1
ATOM 1564 C CA . PRO B 1 73 ? -12.938 11.555 1.471 1 96.25 73 PRO B CA 1
ATOM 1565 C C . PRO B 1 73 ? -11.859 12.141 0.555 1 96.25 73 PRO B C 1
ATOM 1567 O O . PRO B 1 73 ? -11.859 13.344 0.291 1 96.25 73 PRO B O 1
ATOM 1570 N N . LEU B 1 74 ? -11 11.273 0.143 1 96.75 74 LEU B N 1
ATOM 1571 C CA . LEU B 1 74 ? -10.047 11.594 -0.921 1 96.75 74 LEU B CA 1
ATOM 1572 C C . LEU B 1 74 ? -10.453 10.914 -2.227 1 96.75 74 LEU B C 1
ATOM 1574 O O . LEU B 1 74 ? -10.328 9.695 -2.363 1 96.75 74 LEU B O 1
ATOM 1578 N N . LEU B 1 75 ? -10.836 11.758 -3.211 1 95.69 75 LEU B N 1
ATOM 1579 C CA . LEU B 1 75 ? -11.406 11.258 -4.457 1 95.69 75 LEU B CA 1
ATOM 1580 C C . LEU B 1 75 ? -10.367 11.289 -5.578 1 95.69 75 LEU B C 1
ATOM 1582 O O . LEU B 1 75 ? -9.359 11.992 -5.48 1 95.69 75 LEU B O 1
ATOM 1586 N N . PRO B 1 76 ? -10.656 10.477 -6.637 1 94.69 76 PRO B N 1
ATOM 1587 C CA . PRO B 1 76 ? -9.758 10.547 -7.793 1 94.69 76 PRO B CA 1
ATOM 1588 C C . PRO B 1 76 ? -9.672 11.953 -8.383 1 94.69 76 PRO B C 1
ATOM 1590 O O . PRO B 1 76 ? -10.609 12.734 -8.266 1 94.69 76 PRO B O 1
ATOM 1593 N N . GLU B 1 77 ? -8.516 12.266 -9.008 1 95.25 77 GLU B N 1
ATOM 1594 C CA . GLU B 1 77 ? -8.234 13.516 -9.711 1 95.25 77 GLU B CA 1
ATOM 1595 C C . GLU B 1 77 ? -8.031 14.672 -8.734 1 95.25 77 GLU B C 1
ATOM 1597 O O . GLU B 1 77 ? -7.953 15.828 -9.141 1 95.25 77 GLU B O 1
ATOM 1602 N N . THR B 1 78 ? -7.926 14.344 -7.516 1 96 78 THR B N 1
ATOM 1603 C CA . THR B 1 78 ? -7.688 15.367 -6.5 1 96 78 THR B CA 1
ATOM 1604 C C . THR B 1 78 ? -6.191 15.578 -6.289 1 96 78 THR B C 1
ATOM 1606 O O . THR B 1 78 ? -5.395 14.656 -6.465 1 96 78 THR B O 1
ATOM 1609 N N . THR B 1 79 ? -5.895 16.828 -6.004 1 98.12 79 THR B N 1
ATOM 1610 C CA . THR B 1 79 ? -4.547 17.156 -5.547 1 98.12 79 THR B CA 1
ATOM 1611 C C . THR B 1 79 ? -4.527 17.359 -4.035 1 98.12 79 THR B C 1
ATOM 1613 O O . THR B 1 79 ? -5.379 18.047 -3.484 1 98.12 79 THR B O 1
ATOM 1616 N N . VAL B 1 80 ? -3.523 16.703 -3.387 1 98.44 80 VAL B N 1
ATOM 1617 C CA . VAL B 1 80 ? -3.473 16.781 -1.931 1 98.44 80 VAL B CA 1
ATOM 1618 C C . VAL B 1 80 ? -2.045 17.078 -1.479 1 98.44 80 VAL B C 1
ATOM 1620 O O . VAL B 1 80 ? -1.083 16.703 -2.16 1 98.44 80 VAL B O 1
ATOM 1623 N N . THR B 1 81 ? -1.923 17.75 -0.382 1 98.5 81 THR B N 1
ATOM 1624 C CA . THR B 1 81 ? -0.644 17.891 0.305 1 98.5 81 THR B CA 1
ATOM 1625 C C . THR B 1 81 ? -0.574 16.969 1.517 1 98.5 81 THR B C 1
ATOM 1627 O O . THR B 1 81 ? -1.451 17 2.383 1 98.5 81 THR B O 1
ATOM 1630 N N . LEU B 1 82 ? 0.417 16.125 1.549 1 98.5 82 LEU B N 1
ATOM 1631 C CA . LEU B 1 82 ? 0.757 15.328 2.721 1 98.5 82 LEU B CA 1
ATOM 1632 C C . LEU B 1 82 ? 1.852 16 3.541 1 98.5 82 LEU B C 1
ATOM 1634 O O . LEU B 1 82 ? 2.955 16.234 3.043 1 98.5 82 LEU B O 1
ATOM 1638 N N . THR B 1 83 ? 1.495 16.281 4.762 1 98.69 83 THR B N 1
ATOM 1639 C CA . THR B 1 83 ? 2.477 16.859 5.672 1 98.69 83 THR B CA 1
ATOM 1640 C C . THR B 1 83 ? 2.863 15.867 6.758 1 98.69 83 THR B C 1
ATOM 1642 O O . THR B 1 83 ? 2 15.188 7.324 1 98.69 83 THR B O 1
ATOM 1645 N N . LEU B 1 84 ? 4.172 15.789 7.004 1 98.5 84 LEU B N 1
ATOM 1646 C CA . LEU B 1 84 ? 4.738 14.914 8.023 1 98.5 84 LEU B CA 1
ATOM 1647 C C . LEU B 1 84 ? 5.621 15.703 8.984 1 98.5 84 LEU B C 1
ATOM 1649 O O . LEU B 1 84 ? 6.379 16.578 8.562 1 98.5 84 LEU B O 1
ATOM 1653 N N . SER B 1 85 ? 5.5 15.367 10.195 1 98.56 85 SER B N 1
ATOM 1654 C CA . SER B 1 85 ? 6.355 15.93 11.227 1 98.56 85 SER B CA 1
ATOM 1655 C C . SER B 1 85 ? 6.824 14.859 12.203 1 98.56 85 SER B C 1
ATOM 1657 O O . SER B 1 85 ? 6.016 14.07 12.695 1 98.56 85 SER B O 1
ATOM 1659 N N . TRP B 1 86 ? 8.156 14.898 12.5 1 98.25 86 TRP B N 1
ATOM 1660 C CA . TRP B 1 86 ? 8.766 13.852 13.32 1 98.25 86 TRP B CA 1
ATOM 1661 C C . TRP B 1 86 ? 9.344 14.438 14.602 1 98.25 86 TRP B C 1
ATOM 1663 O O . TRP B 1 86 ? 10.141 15.375 14.555 1 98.25 86 TRP B O 1
ATOM 1673 N N . GLN B 1 87 ? 8.875 13.93 15.664 1 98 87 GLN B N 1
ATOM 1674 C CA . GLN B 1 87 ? 9.43 14.242 16.969 1 98 87 GLN B CA 1
ATOM 1675 C C . GLN B 1 87 ? 10.164 13.039 17.562 1 98 87 GLN B C 1
ATOM 1677 O O . GLN B 1 87 ? 9.562 12.227 18.266 1 98 87 GLN B O 1
ATOM 1682 N N . GLU B 1 88 ? 11.461 13.062 17.453 1 96.56 88 GLU B N 1
ATOM 1683 C CA . GLU B 1 88 ? 12.258 11.883 17.797 1 96.56 88 GLU B CA 1
ATOM 1684 C C . GLU B 1 88 ? 12.203 11.594 19.281 1 96.56 88 GLU B C 1
ATOM 1686 O O . GLU B 1 88 ? 12.086 10.438 19.688 1 96.56 88 GLU B O 1
ATOM 1691 N N . THR B 1 89 ? 12.336 12.617 20.078 1 97.19 89 THR B N 1
ATOM 1692 C CA . THR B 1 89 ? 12.352 12.438 21.516 1 97.19 89 THR B CA 1
ATOM 1693 C C . THR B 1 89 ? 11.078 11.734 21.984 1 97.19 89 THR B C 1
ATOM 1695 O O . THR B 1 89 ? 11.117 10.945 22.938 1 97.19 89 THR B O 1
ATOM 1698 N N . ARG B 1 90 ? 10.008 11.93 21.312 1 97.44 90 ARG B N 1
ATOM 1699 C CA . ARG B 1 90 ? 8.734 11.32 21.672 1 97.44 90 ARG B CA 1
ATOM 1700 C C . ARG B 1 90 ? 8.453 10.094 20.812 1 97.44 90 ARG B C 1
ATOM 1702 O O . ARG B 1 90 ? 7.445 9.406 21.016 1 97.44 90 ARG B O 1
ATOM 1709 N N . GLN B 1 91 ? 9.297 9.844 19.844 1 98.12 91 GLN B N 1
ATOM 1710 C CA . GLN B 1 91 ? 9.109 8.781 18.859 1 98.12 91 GLN B CA 1
ATOM 1711 C C . GLN B 1 91 ? 7.742 8.875 18.203 1 98.12 91 GLN B C 1
ATOM 1713 O O . GLN B 1 91 ? 7.055 7.867 18.031 1 98.12 91 GLN B O 1
ATOM 1718 N N . LEU B 1 92 ? 7.398 10.117 17.859 1 98.62 92 LEU B N 1
ATOM 1719 C CA . LEU B 1 92 ? 6.047 10.406 17.391 1 98.62 92 LEU B CA 1
ATOM 1720 C C . LEU B 1 92 ? 6.066 11.031 16 1 98.62 92 LEU B C 1
ATOM 1722 O O . LEU B 1 92 ? 6.727 12.047 15.789 1 98.62 92 LEU B O 1
ATOM 1726 N N . LEU B 1 93 ? 5.316 10.414 15.086 1 98.5 93 LEU B N 1
ATOM 17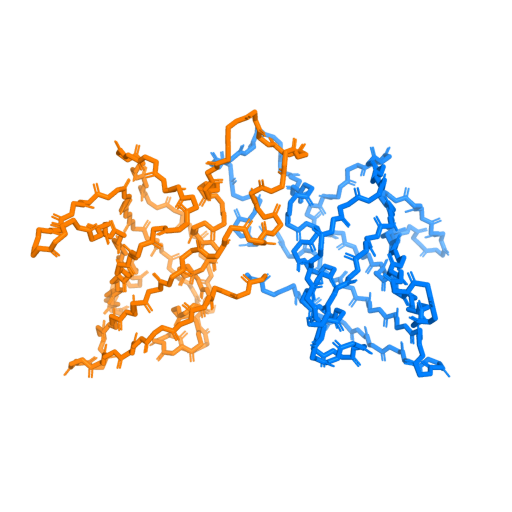27 C CA . LEU B 1 93 ? 5.09 10.93 13.742 1 98.5 93 LEU B CA 1
ATOM 1728 C C . LEU B 1 93 ? 3.682 11.5 13.602 1 98.5 93 LEU B C 1
ATOM 1730 O O . LEU B 1 93 ? 2.699 10.805 13.883 1 98.5 93 LEU B O 1
ATOM 1734 N N . THR B 1 94 ? 3.588 12.75 13.211 1 98.81 94 THR B N 1
ATOM 1735 C CA . THR B 1 94 ? 2.299 13.367 12.922 1 98.81 94 THR B CA 1
ATOM 1736 C C . THR B 1 94 ? 2.125 13.57 11.414 1 98.81 94 THR B C 1
ATOM 1738 O O . THR B 1 94 ? 3.072 13.945 10.727 1 98.81 94 THR B O 1
ATOM 1741 N N . PHE B 1 95 ? 0.902 13.344 10.961 1 98.75 95 PHE B N 1
ATOM 1742 C CA . PHE B 1 95 ? 0.647 13.539 9.539 1 98.75 95 PHE B CA 1
ATOM 1743 C C . PHE B 1 95 ? -0.677 14.258 9.312 1 98.75 95 PHE B C 1
ATOM 1745 O O . PHE B 1 95 ? -1.549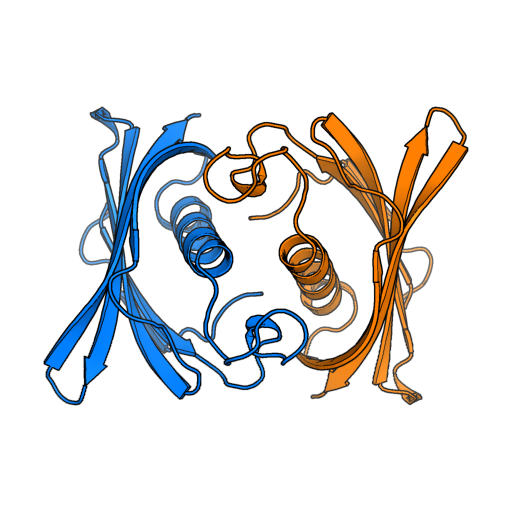 14.242 10.188 1 98.75 95 PHE B O 1
ATOM 1752 N N . SER B 1 96 ? -0.79 14.875 8.141 1 98.81 96 SER B N 1
ATOM 1753 C CA . SER B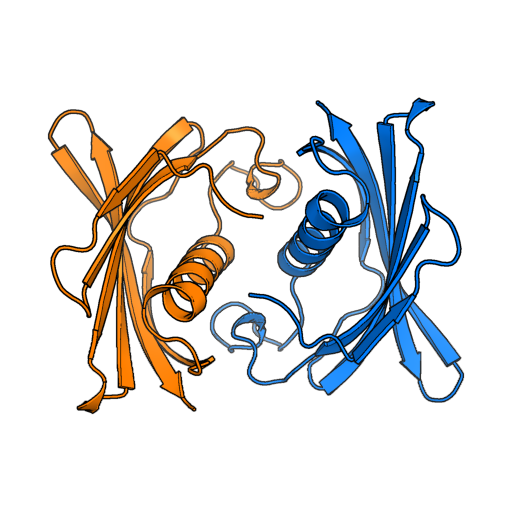 1 96 ? -2.037 15.484 7.691 1 98.81 96 SER B CA 1
ATOM 1754 C C . SER B 1 96 ? -2.135 15.477 6.168 1 98.81 96 SER B C 1
ATOM 1756 O O . SER B 1 96 ? -1.15 15.75 5.477 1 98.81 96 SER B O 1
ATOM 1758 N N . TYR B 1 97 ? -3.314 15.109 5.727 1 98.81 97 TYR B N 1
ATOM 1759 C CA . TYR B 1 97 ? -3.662 15.289 4.32 1 98.81 97 TYR B CA 1
ATOM 1760 C C . TYR B 1 97 ? -4.559 16.5 4.133 1 98.81 97 TYR B C 1
ATOM 1762 O O . TYR B 1 97 ? -5.586 16.641 4.801 1 98.81 97 TYR B O 1
ATOM 1770 N N . GLN B 1 98 ? -4.203 17.359 3.219 1 98.69 98 GLN B N 1
ATOM 1771 C CA . GLN B 1 98 ? -5.02 18.516 2.879 1 98.69 98 GLN B CA 1
ATOM 1772 C C . GLN B 1 98 ? -5.359 18.531 1.391 1 98.69 98 GLN B C 1
ATOM 1774 O O . GLN B 1 98 ? -4.461 18.562 0.545 1 98.69 98 GLN B O 1
ATOM 1779 N N . ARG B 1 99 ? -6.613 18.609 1.103 1 98.5 99 ARG B N 1
ATOM 1780 C CA . ARG B 1 99 ? -7.059 18.688 -0.285 1 98.5 99 ARG B CA 1
ATOM 1781 C C . ARG B 1 99 ? -7.008 20.125 -0.796 1 98.5 99 ARG B C 1
ATOM 1783 O O . ARG B 1 99 ? -7.371 21.047 -0.079 1 98.5 99 ARG B O 1
ATOM 1790 N N . HIS B 1 100 ? -6.566 20.219 -2.059 1 98.31 100 HIS B N 1
ATOM 1791 C CA . HIS B 1 100 ? -6.52 21.531 -2.693 1 98.31 100 HIS B CA 1
ATOM 1792 C C . HIS B 1 100 ? -7.879 21.922 -3.264 1 98.31 100 HIS B C 1
ATOM 1794 O O . HIS B 1 100 ? -8.516 21.125 -3.957 1 98.31 100 HIS B O 1
ATOM 1800 N N . ASP B 1 101 ? -8.289 23.062 -2.977 1 96.94 101 ASP B N 1
ATOM 1801 C CA . ASP B 1 101 ? -9.445 23.734 -3.555 1 96.94 101 ASP B CA 1
ATOM 1802 C C . ASP B 1 101 ? -9.117 25.188 -3.928 1 96.94 101 ASP B C 1
ATOM 1804 O O . ASP B 1 101 ? -9.359 26.109 -3.143 1 96.94 101 ASP B O 1
ATOM 1808 N N . GLY B 1 102 ? -8.656 25.312 -5.215 1 95.5 102 GLY B N 1
ATOM 1809 C CA . GLY B 1 102 ? -8.039 26.594 -5.5 1 95.5 102 GLY B CA 1
ATOM 1810 C C . GLY B 1 102 ? -6.914 26.938 -4.547 1 95.5 102 GLY B C 1
ATOM 1811 O O . GLY B 1 102 ? -5.973 26.156 -4.379 1 95.5 102 GLY B O 1
ATOM 1812 N N . ASP B 1 103 ? -7.055 28.078 -3.832 1 95.06 103 ASP B N 1
ATOM 1813 C CA . ASP B 1 103 ? -6.039 28.516 -2.871 1 95.06 103 ASP B CA 1
ATOM 1814 C C . ASP B 1 103 ? -6.32 27.938 -1.484 1 95.06 103 ASP B C 1
ATOM 1816 O O . ASP B 1 103 ? -5.453 27.969 -0.608 1 95.06 103 ASP B O 1
ATOM 1820 N N . ALA B 1 104 ? -7.492 27.359 -1.434 1 97.5 104 ALA B N 1
ATOM 1821 C CA . ALA B 1 104 ? -7.891 26.844 -0.127 1 97.5 104 ALA B CA 1
ATOM 1822 C C . ALA B 1 104 ? -7.363 25.422 0.087 1 97.5 104 ALA B C 1
ATOM 1824 O O . ALA B 1 104 ? -7.164 24.672 -0.874 1 97.5 104 ALA B O 1
ATOM 1825 N N . ARG B 1 105 ? -7.078 25.125 1.361 1 97.75 105 ARG B N 1
ATOM 1826 C CA . ARG B 1 105 ? -6.664 23.797 1.807 1 97.75 105 ARG B CA 1
ATOM 1827 C C . ARG B 1 105 ? -7.629 23.25 2.852 1 97.75 105 ARG B C 1
ATOM 1829 O O . ARG B 1 105 ? -7.914 23.906 3.852 1 97.75 105 ARG B O 1
ATOM 1836 N N . HIS B 1 106 ? -8.102 22.047 2.525 1 98.25 106 HIS B N 1
ATOM 1837 C CA . HIS B 1 106 ? -9.047 21.422 3.439 1 98.25 106 HIS B CA 1
ATOM 1838 C C . HIS B 1 106 ? -8.492 20.109 3.99 1 98.25 106 HIS B C 1
ATOM 1840 O O . HIS B 1 106 ? -8.188 19.188 3.227 1 98.25 106 HIS B O 1
ATOM 1846 N N . THR B 1 107 ? -8.438 20.062 5.336 1 98.56 107 THR B N 1
ATOM 1847 C CA . THR B 1 107 ? -7.945 18.828 5.957 1 98.56 107 THR B CA 1
ATOM 1848 C C . THR B 1 107 ? -8.914 17.672 5.711 1 98.56 107 THR B C 1
ATOM 1850 O O . THR B 1 107 ? -10.117 17.797 5.945 1 98.56 107 THR B O 1
ATOM 1853 N N . THR B 1 108 ? -8.391 16.562 5.258 1 98.56 108 THR B N 1
ATOM 1854 C CA . THR B 1 108 ? -9.234 15.414 4.957 1 98.56 108 THR B CA 1
ATOM 1855 C C . THR B 1 108 ? -8.945 14.266 5.918 1 98.56 108 THR B C 1
ATOM 1857 O O . THR B 1 108 ? -9.828 13.445 6.203 1 98.56 108 THR B O 1
ATOM 1860 N N . SER B 1 109 ? -7.734 14.156 6.391 1 98.38 109 SER B N 1
ATOM 1861 C CA . SER B 1 109 ? -7.363 13.164 7.398 1 98.38 109 SER B CA 1
ATOM 1862 C C . SER B 1 109 ? -6.105 13.594 8.148 1 98.38 109 SER B C 1
ATOM 1864 O O . SER B 1 109 ? -5.301 14.367 7.637 1 98.38 109 SER B O 1
ATOM 1866 N N . SER B 1 110 ? -5.949 13.148 9.344 1 98.5 110 SER B N 1
ATOM 1867 C CA . SER B 1 110 ? -4.785 13.422 10.18 1 98.5 110 SER B CA 1
ATOM 1868 C C . SER B 1 110 ? -4.625 12.367 11.266 1 98.5 110 SER B C 1
ATOM 1870 O O . SER B 1 110 ? -5.527 11.555 11.492 1 98.5 110 SER B O 1
ATOM 1872 N N . GLY B 1 111 ? -3.369 12.359 11.812 1 98 111 GLY B N 1
ATOM 1873 C CA . GLY B 1 111 ? -3.178 11.398 12.883 1 98 111 GLY B CA 1
ATOM 1874 C C . GLY B 1 111 ? -1.771 11.406 13.453 1 98 111 GLY B C 1
ATOM 1875 O O . GLY B 1 111 ? -0.953 12.25 13.086 1 98 111 GLY B O 1
ATOM 1876 N N . LYS B 1 112 ? -1.616 10.562 14.406 1 98.31 112 LYS B N 1
ATOM 1877 C CA . LYS B 1 112 ? -0.348 10.375 15.102 1 98.31 112 LYS B CA 1
ATOM 1878 C C . LYS B 1 112 ? 0.032 8.898 15.164 1 98.31 112 LYS B C 1
ATOM 1880 O O . LYS B 1 112 ? -0.809 8.047 15.461 1 98.31 112 LYS B O 1
ATOM 1885 N N . ILE B 1 113 ? 1.242 8.664 14.875 1 96.81 113 ILE B N 1
ATOM 1886 C CA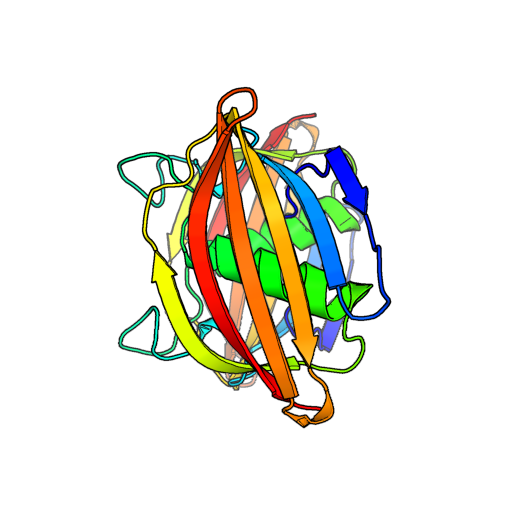 . ILE B 1 113 ? 1.762 7.301 14.844 1 96.81 113 ILE B CA 1
ATOM 1887 C C . ILE B 1 113 ? 3.031 7.211 15.688 1 96.81 113 ILE B C 1
ATOM 1889 O O . ILE B 1 113 ? 3.945 8.023 15.531 1 96.81 113 ILE B O 1
ATOM 1893 N N . ARG B 1 114 ? 3.098 6.238 16.484 1 97.31 114 ARG B N 1
ATOM 1894 C CA . ARG B 1 114 ? 4.324 5.949 17.219 1 97.31 114 ARG B CA 1
ATOM 1895 C C . ARG B 1 114 ? 5.238 5.027 16.422 1 97.31 114 ARG B C 1
ATOM 1897 O O . ARG B 1 114 ? 4.781 4.02 15.867 1 97.31 114 ARG B O 1
ATOM 1904 N N . LEU B 1 115 ? 6.496 5.414 16.344 1 96.44 115 LEU B N 1
ATOM 1905 C CA . LEU B 1 115 ? 7.469 4.559 15.672 1 96.44 115 LEU B CA 1
ATOM 1906 C C . LEU B 1 115 ? 8.422 3.926 16.672 1 96.44 115 LEU B C 1
ATOM 1908 O O . LEU B 1 115 ? 8.461 4.336 17.844 1 96.44 115 LEU B O 1
ATOM 1912 N N . CYS B 1 116 ? 9.078 2.869 16.156 1 94.75 116 CYS B N 1
ATOM 1913 C CA . CYS B 1 116 ? 10.102 2.211 16.969 1 94.75 116 CYS B CA 1
ATOM 1914 C C . CYS B 1 116 ? 11.305 1.823 16.125 1 94.75 116 CYS B C 1
ATOM 1916 O O . CYS B 1 116 ? 11.266 1.919 14.898 1 94.75 116 CYS B O 1
ATOM 1918 N N . ARG B 1 117 ? 12.453 1.553 16.844 1 90.44 117 ARG B N 1
ATOM 1919 C CA . ARG B 1 117 ? 13.672 1.147 16.156 1 90.44 117 ARG B CA 1
ATOM 1920 C C . ARG B 1 117 ? 13.852 -0.365 16.203 1 90.44 117 ARG B C 1
ATOM 1922 O O . ARG B 1 117 ? 13.461 -1.011 17.172 1 90.44 117 ARG B O 1
#

Foldseek 3Di:
DDFAWDDWDDPDLFKIKTKGAAACPPCQQPCPPDVHRFRDPVNVVVNVQVCCCPRRNPPKDFDFWPDKDFAATHHHRWMWMKMWGADVVQQKIKIWIWTDDPPDTHTGMIGMTHIDD/DAFAWDDWDDPDLFKIKTKGAAACPPCQQPCPPDVHRFRDPVNVVVNVQVCCCPRRNPPKDFDFWPDKDFAATHHHRWMWMKMWGADVVQQKIKIWIWTDDPPDTHTGMIGMTHIDD

Sequence (234 aa):
MIPHEIERHQAQPQQLEIVLHLDPSLFWFSGHFTVQPLLPGVAQLDWVMHYATTLLTPGWRFHSIQNVKFQAPLLPETTVTLTLSWQETRQLLTFSYQRHDGDARHTTSSGKIRLCRMIPHEIERHQAQPQQLEIVLHLDPSLFWFSGHFTVQPLLPGVAQLDWVMHYATTLLTPGWRFHSIQNVKFQAPLLPETTVTLTLSWQETRQLLTFSYQRHDGDARHTTSSGKIRLCR

Nearest PDB structures (foldseek):
  3esi-assembly1_C  TM=9.474E-01  e=1.072E-15  Pectobacterium atrosepticum
  6qsr-assembly1_A  TM=9.644E-01  e=6.977E-15  Xenorhabdus doucetiae
  4h4g-assembly2_E-2  TM=7.380E-01  e=1.940E-07  Burkholderia thailandensis E264
  1z6b-assembly4_B  TM=7.318E-01  e=1.988E-06  Plasmodium falciparum
  4ffu-assembly2_K  TM=4.886E-01  e=1.146E-03  Sinorhizobium meliloti 1021